Protein AF-A0A2S9KAP8-F1 (afdb_monomer)

Radius of gyration: 23.14 Å; Cα contacts (8 Å, |Δi|>4): 201; chains: 1; bounding box: 64×28×70 Å

Sequence (228 aa):
MAKSTDTKRFAVLGHQRVSRYELEDMRANARLATALMTAESEKHTAHVHSVVERMSPAEQEAYFDNNYDTHELMLRRFPNQQQQSLVVLTYTVVETRLIAIARSMLRDAQPGLELKDLAGDSPFRKARIVITKIAGLDIEQKLWDGVEAYRLVRNAIVHNAGEFPSSPPQLVQRLLDQYPDDIQYSDGSGLVVKPALIVTFAAACEDLLEAVFAKWLALEESRTGPSV

Solvent-accessible surface area (backbone atoms only — not comparable to full-atom values): 12494 Å² total; per-residue (Å²): 117,70,77,60,51,59,53,50,51,50,49,52,53,50,52,50,53,51,52,52,50,55,42,48,49,50,42,51,48,50,53,51,53,50,53,50,46,51,52,54,34,52,52,48,52,51,50,50,50,68,60,43,73,80,44,56,75,71,54,39,52,53,46,50,67,76,38,40,69,58,52,47,37,60,69,44,50,52,51,33,52,53,39,48,51,50,47,40,50,53,50,52,52,52,42,51,50,44,39,52,51,21,53,56,51,34,51,73,73,40,71,93,60,53,75,85,77,47,78,64,97,43,71,56,55,32,19,48,45,34,41,40,68,70,67,58,39,91,66,66,65,68,40,56,52,52,47,51,53,51,50,54,55,37,48,43,40,71,75,41,79,25,44,65,64,99,60,70,55,74,74,54,44,53,48,36,72,74,33,60,92,28,35,44,81,42,92,94,68,16,59,42,45,40,72,62,37,52,50,54,47,43,47,41,46,46,55,36,49,51,52,50,49,54,48,50,50,51,55,55,53,65,72,63,57,82,86,124

Secondary structure (DSSP, 8-state):
-HHHHHHHHHHHHHHHHHHHHHHHHHHHHHHHHHHHHHHHHHHHHHHHHHHHTTS-HHHHHHHHHHHHHHHHIIIIIHHHHHHHHHHHHHHHHHHHHHHHHHHHHHHHHSTT--GGGS--SSHHHHHHHIIIIIS-----HHHHHHHHHHHHHHHHHHHHTT---SS--HHHHHHHHH-TTTEEEETTTEEEE-HHHHHHHHHHHHHHHHHHHHHHHHHHHHTTS---

Mean predicted aligned error: 5.79 Å

Foldseek 3Di:
DVVVLVVLLVVLVVLLVVLVVVLVVLLVCLVVLVVVLVVQLVVVVVVLCVVCVPPDPVVNVVVCVVCVVVNCVSNPVVSQLSLLVSLLSLLVSLLVSLLVVLQVQCCVQPNPDDLVNDDDDDSLVSSVCSLCPRNVQDADPVLSVLSVLSVVSNCCCVVVVQADPPDHDPSVVVVCVVCVPAWDQDVPRHIGGHSVVSVSNSVSSSSRSVSSSVSSSVSSVVVVPDDD

pLDDT: mean 88.76, std 11.18, range [46.66, 98.5]

Organism: NCBI:txid86180

Structure (mmCIF, N/CA/C/O backbone):
data_AF-A0A2S9KAP8-F1
#
_entry.id   AF-A0A2S9KAP8-F1
#
loop_
_atom_site.group_PDB
_atom_site.id
_atom_site.type_symbol
_atom_site.label_atom_id
_atom_site.label_alt_id
_atom_site.label_comp_id
_atom_site.label_asym_id
_atom_site.label_entity_id
_atom_site.label_seq_id
_atom_site.pdbx_PDB_ins_code
_atom_site.Cartn_x
_atom_site.Cartn_y
_atom_site.Cartn_z
_atom_site.occupancy
_atom_site.B_iso_or_equiv
_atom_site.auth_seq_id
_atom_site.auth_comp_id
_atom_site.auth_asym_id
_atom_site.auth_atom_id
_atom_site.pdbx_PDB_model_num
ATOM 1 N N . MET A 1 1 ? -29.907 8.611 24.552 1.00 53.69 1 MET A N 1
ATOM 2 C CA . MET A 1 1 ? -28.764 7.729 24.226 1.00 53.69 1 MET A CA 1
ATOM 3 C C . MET A 1 1 ? -28.697 7.318 22.748 1.00 53.69 1 MET A C 1
ATOM 5 O O . MET A 1 1 ? -27.590 7.278 22.238 1.00 53.69 1 MET A O 1
ATOM 9 N N . ALA A 1 2 ? -29.813 7.147 22.021 1.00 55.16 2 ALA A N 1
ATOM 10 C CA . ALA A 1 2 ? -29.815 6.732 20.601 1.00 55.16 2 ALA A CA 1
ATOM 11 C C . ALA A 1 2 ? -28.960 7.585 19.624 1.00 55.16 2 ALA A C 1
ATOM 13 O O . ALA A 1 2 ? -28.251 7.029 18.795 1.00 55.16 2 ALA A O 1
ATOM 14 N N . LYS A 1 3 ? -28.925 8.925 19.766 1.00 59.91 3 LYS A N 1
ATOM 15 C CA . LYS A 1 3 ? -28.137 9.812 18.871 1.00 59.91 3 LYS A CA 1
ATOM 16 C C . LYS A 1 3 ? -26.623 9.536 18.862 1.00 59.91 3 LYS A C 1
ATOM 18 O O . LYS A 1 3 ? -25.951 9.851 17.881 1.00 59.91 3 LYS A O 1
ATOM 23 N N . SER A 1 4 ? -26.070 8.989 19.949 1.00 71.94 4 SER A N 1
ATOM 24 C CA . SER A 1 4 ? -24.628 8.725 20.036 1.00 71.94 4 SER A CA 1
ATOM 25 C C . SER A 1 4 ? -24.226 7.546 19.153 1.00 71.94 4 SER A C 1
ATOM 27 O O . SER A 1 4 ? -23.188 7.609 18.499 1.00 71.94 4 SER A O 1
ATOM 29 N N . THR A 1 5 ? -25.061 6.509 19.065 1.00 74.94 5 THR A N 1
ATOM 30 C CA . THR A 1 5 ? -24.659 5.273 18.391 1.00 74.94 5 THR A CA 1
ATOM 31 C C . THR A 1 5 ? -24.820 5.322 16.879 1.00 74.94 5 THR A C 1
ATOM 33 O O . THR A 1 5 ? -23.947 4.821 16.176 1.00 74.94 5 THR A O 1
ATOM 36 N N . ASP A 1 6 ? -25.834 6.024 16.364 1.00 82.06 6 ASP A N 1
ATOM 37 C CA . ASP A 1 6 ? -25.943 6.289 14.920 1.00 82.06 6 ASP A CA 1
ATOM 38 C C . ASP A 1 6 ? -24.716 7.050 14.402 1.00 82.06 6 ASP A C 1
ATOM 40 O O . ASP A 1 6 ? -24.184 6.746 13.336 1.00 82.06 6 ASP A O 1
ATOM 44 N N . THR A 1 7 ? -24.207 7.990 15.207 1.00 86.06 7 THR A N 1
ATOM 45 C CA . THR A 1 7 ? -22.990 8.750 14.891 1.00 86.06 7 THR A CA 1
ATOM 46 C C . THR A 1 7 ? -21.759 7.839 14.834 1.00 86.06 7 THR A C 1
ATOM 48 O O . THR A 1 7 ? -20.943 7.966 13.921 1.00 86.06 7 THR A O 1
ATOM 51 N N . LYS A 1 8 ? -21.627 6.886 15.767 1.00 89.50 8 LYS A N 1
ATOM 52 C CA . LYS A 1 8 ? -20.514 5.921 15.773 1.00 89.50 8 LYS A CA 1
ATOM 53 C C . LYS A 1 8 ? -20.597 4.949 14.605 1.00 89.50 8 LYS A C 1
ATOM 55 O O . LYS A 1 8 ? -19.607 4.765 13.905 1.00 89.50 8 LYS A O 1
ATOM 60 N N . ARG A 1 9 ? -21.783 4.402 14.327 1.00 92.38 9 ARG A N 1
ATOM 61 C CA . ARG A 1 9 ? -22.026 3.543 13.162 1.00 92.38 9 ARG A CA 1
ATOM 62 C C . ARG A 1 9 ? -21.681 4.260 11.860 1.00 92.38 9 ARG A C 1
ATOM 64 O O . ARG A 1 9 ? -20.987 3.703 11.013 1.00 92.38 9 ARG A O 1
ATOM 71 N N . PHE A 1 10 ? -22.120 5.509 11.721 1.00 93.06 10 PHE A N 1
ATOM 72 C CA . PHE A 1 10 ? -21.776 6.342 10.575 1.00 93.06 10 PHE A CA 1
ATOM 73 C C . PHE A 1 10 ? -20.261 6.549 10.453 1.00 93.06 10 PHE A C 1
ATOM 75 O O . PHE A 1 10 ? -19.729 6.465 9.349 1.00 93.06 10 PHE A O 1
ATOM 82 N N . ALA A 1 11 ? -19.548 6.748 11.566 1.00 92.69 11 ALA A N 1
ATOM 83 C CA . ALA A 1 11 ? -18.091 6.855 11.557 1.00 92.69 11 ALA A CA 1
ATOM 84 C C . ALA A 1 11 ? -17.413 5.565 11.057 1.00 92.69 11 ALA A C 1
ATOM 86 O O . ALA A 1 11 ? -16.520 5.655 10.214 1.00 92.69 11 ALA A O 1
ATOM 87 N N . VAL A 1 12 ? -17.861 4.379 11.497 1.00 95.69 12 VAL A N 1
ATOM 88 C CA . VAL A 1 12 ? -17.333 3.088 11.003 1.00 95.69 12 VAL A CA 1
ATOM 89 C C . VAL A 1 12 ? -17.519 2.970 9.490 1.00 95.69 12 VAL A C 1
ATOM 91 O O . VAL A 1 12 ? -16.553 2.728 8.768 1.00 95.69 12 VAL A O 1
ATOM 94 N N . LEU A 1 13 ? -18.737 3.211 8.997 1.00 96.62 13 LEU A N 1
ATOM 95 C CA . LEU A 1 13 ? -19.051 3.139 7.565 1.00 96.62 13 LEU A CA 1
ATOM 96 C C . LEU A 1 13 ? -18.287 4.192 6.750 1.00 96.62 13 LEU A C 1
ATOM 98 O O . LEU A 1 13 ? -17.870 3.927 5.622 1.00 96.62 13 LEU A O 1
ATOM 102 N N . GLY A 1 14 ? -18.070 5.378 7.323 1.00 96.75 14 GLY A N 1
ATOM 103 C CA . GLY A 1 14 ? -17.243 6.427 6.736 1.00 96.75 14 GLY A CA 1
ATOM 104 C C . GLY A 1 14 ? -15.793 5.979 6.563 1.00 96.75 14 GLY A C 1
ATOM 105 O O . GLY A 1 14 ? -15.246 6.094 5.467 1.00 96.75 14 GLY A O 1
ATOM 106 N N . HIS A 1 15 ? -15.189 5.405 7.609 1.00 96.38 15 HIS A N 1
ATOM 107 C CA . HIS A 1 15 ? -13.846 4.832 7.527 1.00 96.38 15 HIS A CA 1
ATOM 108 C C . HIS A 1 15 ? -13.768 3.702 6.497 1.00 96.38 15 HIS A C 1
ATOM 110 O O . HIS A 1 15 ? -12.865 3.723 5.664 1.00 96.38 15 HIS A O 1
ATOM 116 N N . GLN A 1 16 ? -14.734 2.780 6.499 1.00 97.62 16 GLN A N 1
ATOM 117 C CA . GLN A 1 16 ? -14.787 1.670 5.547 1.00 97.62 16 GLN A CA 1
ATOM 118 C C . GLN A 1 16 ? -14.846 2.158 4.101 1.00 97.62 16 GLN A C 1
ATOM 120 O O . GLN A 1 16 ? -14.058 1.729 3.259 1.00 97.62 16 GLN A O 1
ATOM 125 N N . ARG A 1 17 ? -15.739 3.108 3.806 1.00 97.56 17 ARG A N 1
ATOM 126 C CA . ARG A 1 17 ? -15.885 3.662 2.457 1.00 97.56 17 ARG A CA 1
ATOM 127 C C . ARG A 1 17 ? -14.613 4.357 1.979 1.00 97.56 17 ARG A C 1
ATOM 129 O O . ARG A 1 17 ? -14.218 4.152 0.835 1.00 97.56 17 ARG A O 1
ATOM 136 N N . VAL A 1 18 ? -13.989 5.172 2.832 1.00 97.25 18 VAL A N 1
ATOM 137 C CA . VAL A 1 18 ? -12.741 5.872 2.488 1.00 97.25 18 VAL A CA 1
ATOM 138 C C . VAL A 1 18 ? -11.615 4.870 2.245 1.00 97.25 18 VAL A C 1
ATOM 140 O O . VAL A 1 18 ? -10.938 4.970 1.231 1.00 97.25 18 VAL A O 1
ATOM 143 N N . SER A 1 19 ? -11.462 3.870 3.116 1.00 96.62 19 SER A N 1
ATOM 144 C CA . SER A 1 19 ? -10.449 2.822 2.963 1.00 96.62 19 SER A CA 1
ATOM 145 C C . SER A 1 19 ? -10.593 2.041 1.656 1.00 96.62 19 SER A C 1
ATOM 147 O O . SER A 1 19 ? -9.601 1.853 0.957 1.00 96.62 19 SER A O 1
ATOM 149 N N . ARG A 1 20 ? -11.815 1.630 1.292 1.00 96.94 20 ARG A N 1
ATOM 150 C CA . ARG A 1 20 ? -12.075 0.952 0.010 1.00 96.94 20 ARG A CA 1
ATOM 151 C C . ARG A 1 20 ? -11.719 1.830 -1.183 1.00 96.94 20 ARG A C 1
ATOM 153 O O . ARG A 1 20 ? -11.092 1.356 -2.122 1.00 96.94 20 ARG A O 1
ATOM 160 N N . TYR A 1 21 ? -12.105 3.105 -1.137 1.00 97.56 21 TYR A N 1
ATOM 161 C CA . TYR A 1 21 ? -11.800 4.050 -2.208 1.00 97.56 21 TYR A CA 1
ATOM 162 C C . TYR A 1 21 ? -10.290 4.245 -2.382 1.00 97.56 21 TYR A C 1
ATOM 164 O O . TYR A 1 21 ? -9.796 4.143 -3.497 1.00 97.56 21 TYR A O 1
ATOM 172 N N . GLU A 1 22 ? -9.552 4.477 -1.292 1.00 96.69 22 GLU A N 1
ATOM 173 C CA . GLU A 1 22 ? -8.097 4.659 -1.348 1.00 96.69 22 GLU A CA 1
ATOM 174 C C . GLU A 1 22 ? -7.384 3.402 -1.872 1.00 96.69 22 GLU A C 1
ATOM 176 O O . GLU A 1 22 ? -6.466 3.515 -2.679 1.00 96.69 22 GLU A O 1
ATOM 181 N N . LEU A 1 23 ? -7.807 2.200 -1.465 1.00 95.31 23 LEU A N 1
ATOM 182 C CA . LEU A 1 23 ? -7.212 0.952 -1.956 1.00 95.31 23 LEU A CA 1
ATOM 183 C C . LEU A 1 23 ? -7.541 0.671 -3.426 1.00 95.31 23 LEU A C 1
ATOM 185 O O . LEU A 1 23 ? -6.667 0.207 -4.161 1.00 95.31 23 LEU A O 1
ATOM 189 N N . GLU A 1 24 ? -8.759 0.971 -3.880 1.00 95.44 24 GLU A N 1
ATOM 190 C CA . GLU A 1 24 ? -9.091 0.857 -5.302 1.00 95.44 24 GLU A CA 1
ATOM 191 C C . GLU A 1 24 ? -8.325 1.886 -6.138 1.00 95.44 24 GLU A C 1
ATOM 193 O O . GLU A 1 24 ? -7.826 1.544 -7.209 1.00 95.44 24 GLU A O 1
ATOM 198 N N . ASP A 1 25 ? -8.139 3.105 -5.627 1.00 94.38 25 ASP A N 1
ATOM 199 C CA . ASP A 1 25 ? -7.298 4.120 -6.263 1.00 94.38 25 ASP A CA 1
ATOM 200 C C . ASP A 1 25 ? -5.843 3.639 -6.389 1.00 94.38 25 ASP A C 1
ATOM 202 O O . ASP A 1 25 ? -5.242 3.764 -7.456 1.00 94.38 25 ASP A O 1
ATOM 206 N N . MET A 1 26 ? -5.292 2.967 -5.367 1.00 93.62 26 MET A N 1
ATOM 207 C CA . MET A 1 26 ? -3.956 2.359 -5.457 1.00 93.62 26 MET A CA 1
ATOM 208 C C . MET A 1 26 ? -3.876 1.276 -6.537 1.00 93.62 26 MET A C 1
ATOM 210 O O . MET A 1 26 ? -2.909 1.244 -7.301 1.00 93.62 26 MET A O 1
ATOM 214 N N . ARG A 1 27 ? -4.892 0.412 -6.658 1.00 92.94 27 ARG A N 1
ATOM 215 C CA . ARG A 1 27 ? -4.946 -0.606 -7.723 1.00 92.94 27 ARG A CA 1
ATOM 216 C C . ARG A 1 27 ? -5.067 0.026 -9.103 1.00 92.94 27 ARG A C 1
ATOM 218 O O . ARG A 1 27 ? -4.373 -0.395 -10.028 1.00 92.94 27 ARG A O 1
ATOM 225 N N . ALA A 1 28 ? -5.938 1.019 -9.255 1.00 92.44 28 ALA A N 1
ATOM 226 C CA . ALA A 1 28 ? -6.135 1.734 -10.508 1.00 92.44 28 ALA A CA 1
ATOM 227 C C . ALA A 1 28 ? -4.848 2.449 -10.938 1.00 92.44 28 ALA A C 1
ATOM 229 O O . ALA A 1 28 ? -4.413 2.292 -12.080 1.00 92.44 28 ALA A O 1
ATOM 230 N N . ASN A 1 29 ? -4.191 3.143 -10.007 1.00 91.81 29 ASN A N 1
ATOM 231 C CA . ASN A 1 29 ? -2.914 3.801 -10.245 1.00 91.81 29 ASN A CA 1
ATOM 232 C C . ASN A 1 29 ? -1.819 2.791 -10.619 1.00 91.81 29 ASN A C 1
ATOM 234 O O . ASN A 1 29 ? -1.091 3.009 -11.580 1.00 91.81 29 ASN A O 1
ATOM 238 N N . ALA A 1 30 ? -1.743 1.639 -9.945 1.00 90.81 30 ALA A N 1
ATOM 239 C CA . ALA A 1 30 ? -0.778 0.593 -10.283 1.00 90.81 30 ALA A CA 1
ATOM 240 C C . ALA A 1 30 ? -0.977 0.030 -11.696 1.00 90.81 30 ALA A C 1
ATOM 242 O O . ALA A 1 30 ? -0.006 -0.136 -12.438 1.00 90.81 30 ALA A O 1
ATOM 243 N N . ARG A 1 31 ? -2.230 -0.219 -12.099 1.00 92.00 31 ARG A N 1
ATOM 244 C CA . ARG A 1 31 ? -2.569 -0.658 -13.462 1.00 92.00 31 ARG A CA 1
ATOM 245 C C . ARG A 1 31 ? -2.186 0.404 -14.493 1.00 92.00 31 ARG A C 1
ATOM 247 O O . ARG A 1 31 ? -1.525 0.076 -15.475 1.00 92.00 31 ARG A O 1
ATOM 254 N N . LEU A 1 32 ? -2.559 1.663 -14.254 1.00 93.75 32 LEU A N 1
ATOM 255 C CA . LEU A 1 32 ? -2.278 2.775 -15.162 1.00 93.75 32 LEU A CA 1
ATOM 256 C C . LEU A 1 32 ? -0.775 3.031 -15.301 1.00 93.75 32 LEU A C 1
ATOM 258 O O . LEU A 1 32 ? -0.273 3.114 -16.418 1.00 93.75 32 LEU A O 1
ATOM 262 N N . ALA A 1 33 ? -0.057 3.116 -14.181 1.00 91.12 33 ALA A N 1
ATOM 263 C CA . ALA A 1 33 ? 1.386 3.315 -14.167 1.00 91.12 33 ALA A CA 1
ATOM 264 C C . ALA A 1 33 ? 2.095 2.178 -14.906 1.00 91.12 33 ALA A C 1
ATOM 266 O O . ALA A 1 33 ? 2.974 2.434 -15.719 1.00 91.12 33 ALA A O 1
ATOM 267 N N . THR A 1 34 ? 1.673 0.932 -14.688 1.00 90.19 34 THR A N 1
ATOM 268 C CA . THR A 1 34 ? 2.236 -0.227 -15.391 1.00 90.19 34 THR A CA 1
ATOM 269 C C . THR A 1 34 ? 1.995 -0.142 -16.892 1.00 90.19 34 THR A C 1
ATOM 271 O O . THR A 1 34 ? 2.947 -0.251 -17.655 1.00 90.19 34 THR A O 1
ATOM 274 N N . ALA A 1 35 ? 0.756 0.116 -17.320 1.00 92.75 35 ALA A N 1
ATOM 275 C CA . ALA A 1 35 ? 0.428 0.248 -18.737 1.00 92.75 35 ALA A CA 1
ATOM 276 C C . ALA A 1 35 ? 1.229 1.374 -19.411 1.00 92.75 35 ALA A C 1
ATOM 278 O O . ALA A 1 35 ? 1.760 1.180 -20.502 1.00 92.75 35 ALA A O 1
ATOM 279 N N . LEU A 1 36 ? 1.368 2.524 -18.741 1.00 94.00 36 LEU A N 1
ATOM 280 C CA . LEU A 1 36 ? 2.166 3.645 -19.231 1.00 94.00 36 LEU A CA 1
ATOM 281 C C . LEU A 1 36 ? 3.651 3.276 -19.347 1.00 94.00 36 LEU A C 1
ATOM 283 O O . LEU A 1 36 ? 4.261 3.544 -20.376 1.00 94.00 36 LEU A O 1
ATOM 287 N N . MET A 1 37 ? 4.231 2.645 -18.320 1.00 91.31 37 MET A N 1
ATOM 288 C CA . MET A 1 37 ? 5.643 2.245 -18.338 1.00 91.31 37 MET A CA 1
ATOM 289 C C . MET A 1 37 ? 5.926 1.204 -19.423 1.00 91.31 37 MET A C 1
ATOM 291 O O . MET A 1 37 ? 6.950 1.294 -20.098 1.00 91.31 37 MET A O 1
ATOM 295 N N . THR A 1 38 ? 5.021 0.243 -19.622 1.00 91.19 38 THR A N 1
ATOM 296 C CA . THR A 1 38 ? 5.121 -0.736 -20.710 1.00 91.19 38 THR A CA 1
ATOM 297 C C . THR A 1 38 ? 5.075 -0.045 -22.069 1.00 91.19 38 THR A C 1
ATOM 299 O O . THR A 1 38 ? 5.975 -0.262 -22.874 1.00 91.19 38 THR A O 1
ATOM 302 N N . ALA A 1 39 ? 4.106 0.845 -22.298 1.00 94.69 39 ALA A N 1
ATOM 303 C CA . ALA A 1 39 ? 3.984 1.565 -23.564 1.00 94.69 39 ALA A CA 1
ATOM 304 C C . ALA A 1 39 ? 5.211 2.446 -23.866 1.00 94.69 39 ALA A C 1
ATOM 306 O O . ALA A 1 39 ? 5.711 2.449 -24.991 1.00 94.69 39 ALA A O 1
ATOM 307 N N . GLU A 1 40 ? 5.737 3.167 -22.870 1.00 93.81 40 GLU A N 1
ATOM 308 C CA . GLU A 1 40 ? 6.950 3.976 -23.049 1.00 93.81 40 GLU A CA 1
ATOM 309 C C . GLU A 1 40 ? 8.197 3.106 -23.267 1.00 93.81 40 GLU A C 1
ATOM 311 O O . GLU A 1 40 ? 9.046 3.458 -24.087 1.00 93.81 40 GLU A O 1
ATOM 316 N N . SER A 1 41 ? 8.289 1.942 -22.616 1.00 92.06 41 SER A N 1
ATOM 317 C CA . SER A 1 41 ? 9.377 0.982 -22.854 1.00 92.06 41 SER A CA 1
ATOM 318 C C . SER A 1 41 ? 9.333 0.427 -24.278 1.00 92.06 41 SER A C 1
ATOM 320 O O . SER A 1 41 ? 10.349 0.423 -24.965 1.00 92.06 41 SER A O 1
ATOM 322 N N . GLU A 1 42 ? 8.154 0.022 -24.757 1.00 94.81 42 GLU A N 1
ATOM 323 C CA . GLU A 1 42 ? 7.950 -0.467 -26.126 1.00 94.81 42 GLU A CA 1
ATOM 324 C C . GLU A 1 42 ? 8.290 0.606 -27.165 1.00 94.81 42 GLU A C 1
ATOM 326 O O . GLU A 1 42 ? 8.994 0.335 -28.140 1.00 94.81 42 GLU A O 1
ATOM 331 N N . LYS A 1 43 ? 7.846 1.846 -26.933 1.00 95.81 43 LYS A N 1
ATOM 332 C CA . LYS A 1 43 ? 8.166 2.995 -27.783 1.00 95.81 43 LYS A CA 1
ATOM 333 C C . LYS A 1 43 ? 9.667 3.276 -27.815 1.00 95.81 43 LYS A C 1
ATOM 335 O O . LYS A 1 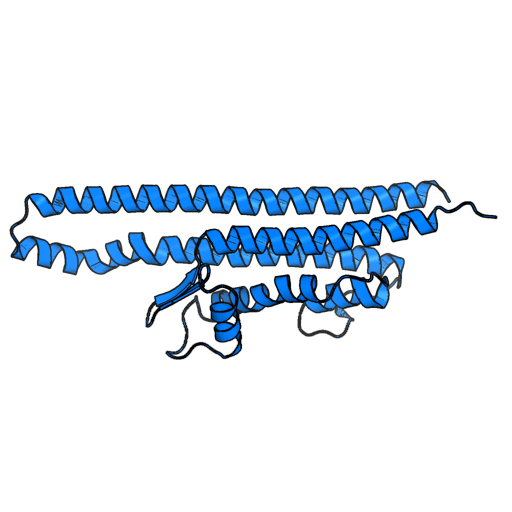43 ? 10.204 3.530 -28.893 1.00 95.81 43 LYS A O 1
ATOM 340 N N . HIS A 1 44 ? 10.342 3.211 -26.665 1.00 94.69 44 HIS A N 1
ATOM 341 C CA . HIS A 1 44 ? 11.795 3.357 -26.582 1.00 94.69 44 HIS A CA 1
ATOM 342 C C . HIS A 1 44 ? 12.497 2.251 -27.367 1.00 94.69 44 HIS A C 1
ATOM 344 O O . HIS A 1 44 ? 13.297 2.546 -28.248 1.00 94.69 44 HIS A O 1
ATOM 350 N N . THR A 1 45 ? 12.143 0.984 -27.142 1.00 94.62 45 THR A N 1
ATOM 351 C CA . THR A 1 45 ? 12.714 -0.154 -27.876 1.00 94.62 45 THR A CA 1
ATOM 352 C C . THR A 1 45 ? 12.508 -0.028 -29.387 1.00 94.62 45 THR A C 1
ATOM 354 O O . THR A 1 45 ? 13.455 -0.227 -30.148 1.00 94.62 45 THR A O 1
ATOM 357 N N . ALA A 1 46 ? 11.310 0.353 -29.836 1.00 96.50 46 ALA A N 1
ATOM 358 C CA . ALA A 1 46 ? 11.019 0.561 -31.253 1.00 96.50 46 ALA A CA 1
ATOM 359 C C . ALA A 1 46 ? 11.835 1.718 -31.850 1.00 96.50 46 ALA A C 1
ATOM 361 O O . ALA A 1 46 ? 12.369 1.597 -32.955 1.00 96.50 46 ALA A O 1
ATOM 362 N N . HIS A 1 47 ? 11.974 2.827 -31.115 1.00 94.88 47 HIS A N 1
ATOM 363 C CA . HIS A 1 47 ? 12.811 3.949 -31.529 1.00 94.88 47 HIS A CA 1
ATOM 364 C C . HIS A 1 47 ? 14.269 3.518 -31.693 1.00 94.88 47 HIS A C 1
ATOM 366 O O . HIS A 1 47 ? 14.853 3.734 -32.754 1.00 94.88 47 HIS A O 1
ATOM 372 N N . VAL A 1 48 ? 14.824 2.844 -30.687 1.00 94.62 48 VAL A N 1
ATOM 373 C CA . VAL A 1 48 ? 16.200 2.344 -30.703 1.00 94.62 48 VAL A CA 1
ATOM 374 C C . VAL A 1 48 ? 16.421 1.418 -31.887 1.00 94.62 48 VAL A C 1
ATOM 376 O O . VAL A 1 48 ? 17.342 1.657 -32.662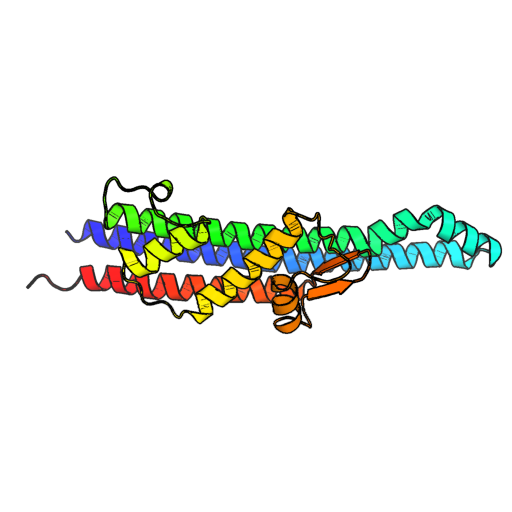 1.00 94.62 48 VAL A O 1
ATOM 379 N N . HIS A 1 49 ? 15.531 0.443 -32.096 1.00 95.69 49 HIS A N 1
ATOM 380 C CA . HIS A 1 49 ? 15.586 -0.455 -33.248 1.00 95.69 49 HIS A CA 1
ATOM 381 C C . HIS A 1 49 ? 15.633 0.320 -34.572 1.00 95.69 49 HIS A C 1
ATOM 383 O O . HIS A 1 49 ? 16.495 0.064 -35.406 1.00 95.69 49 HIS A O 1
ATOM 389 N N . SER A 1 50 ? 14.756 1.316 -34.749 1.00 96.62 50 SER A N 1
ATOM 390 C CA . SER A 1 50 ? 14.709 2.124 -35.977 1.00 96.62 50 SER A CA 1
ATOM 391 C C . SER A 1 50 ? 15.978 2.950 -36.229 1.00 96.62 50 SER A C 1
ATOM 393 O O . SER A 1 50 ? 16.324 3.219 -37.380 1.00 96.62 50 SER A O 1
ATOM 395 N N . VAL A 1 51 ? 16.667 3.356 -35.159 1.00 94.94 51 VAL A N 1
ATOM 396 C CA . VAL A 1 51 ? 17.917 4.121 -35.226 1.00 94.94 51 VAL A CA 1
ATOM 397 C C . VAL A 1 51 ? 19.078 3.204 -35.605 1.00 94.94 51 VAL A C 1
ATOM 399 O O . VAL A 1 51 ? 19.834 3.532 -36.519 1.00 94.94 51 VAL A O 1
ATOM 402 N N . VAL A 1 52 ? 19.194 2.044 -34.951 1.00 96.38 52 VAL A N 1
ATOM 403 C CA . VAL A 1 52 ? 20.332 1.130 -35.140 1.00 96.38 52 VAL A CA 1
ATOM 404 C C . VAL A 1 52 ? 20.238 0.289 -36.415 1.00 96.38 52 VAL A C 1
ATOM 406 O O . VAL A 1 52 ? 21.266 -0.122 -36.941 1.00 96.38 52 VAL A O 1
ATOM 409 N N . GLU A 1 53 ? 19.040 0.076 -36.972 1.00 96.81 53 GLU A N 1
ATOM 410 C CA . GLU A 1 53 ? 18.824 -0.727 -38.192 1.00 96.81 53 GLU A CA 1
ATOM 411 C C . GLU A 1 53 ? 19.631 -0.221 -39.402 1.00 96.81 53 GLU A C 1
ATOM 413 O O . GLU A 1 53 ? 20.002 -0.993 -40.284 1.00 96.81 53 GLU A O 1
ATOM 418 N N . ARG A 1 54 ? 19.933 1.082 -39.442 1.00 94.62 54 ARG A N 1
ATOM 419 C CA . ARG A 1 54 ? 20.682 1.723 -40.537 1.00 94.62 54 ARG A CA 1
ATOM 420 C C . ARG A 1 54 ? 22.178 1.861 -40.260 1.00 94.62 54 ARG A C 1
ATOM 422 O O . ARG A 1 54 ? 22.892 2.405 -41.097 1.00 94.62 54 ARG A O 1
ATOM 429 N N . MET A 1 55 ? 22.631 1.415 -39.094 1.00 97.75 55 MET A N 1
ATOM 430 C CA . MET A 1 55 ? 24.011 1.534 -38.638 1.00 97.75 55 MET A CA 1
ATOM 431 C C . MET A 1 55 ? 24.796 0.262 -38.956 1.00 97.75 55 MET A C 1
ATOM 433 O O . MET A 1 55 ? 24.269 -0.851 -38.882 1.00 97.75 55 MET A O 1
ATOM 437 N N . SER A 1 56 ? 26.078 0.420 -39.269 1.00 98.00 56 SER A N 1
ATOM 438 C CA . SER A 1 56 ? 27.019 -0.699 -39.306 1.00 98.00 56 SER A CA 1
ATOM 439 C C . SER A 1 56 ? 27.214 -1.301 -37.904 1.00 98.00 56 SER A C 1
ATOM 441 O O . SER A 1 56 ? 26.991 -0.611 -36.910 1.00 98.00 56 SER A O 1
ATOM 443 N N . PRO A 1 57 ? 27.681 -2.557 -37.774 1.00 97.38 57 PRO A N 1
ATOM 444 C CA . PRO A 1 57 ? 27.870 -3.185 -36.463 1.00 97.38 57 PRO A CA 1
ATOM 445 C C . PRO A 1 57 ? 28.728 -2.369 -35.479 1.00 97.38 57 PRO A C 1
ATOM 447 O O . PRO A 1 57 ? 28.382 -2.278 -34.306 1.00 97.38 57 PRO A O 1
ATOM 450 N N . ALA A 1 58 ? 29.795 -1.717 -35.956 1.00 97.50 58 ALA A N 1
ATOM 451 C CA . ALA A 1 58 ? 30.654 -0.877 -35.116 1.00 97.50 58 ALA A CA 1
ATOM 452 C C . ALA A 1 58 ? 29.945 0.401 -34.627 1.00 97.50 58 ALA A C 1
ATOM 454 O O . ALA A 1 58 ? 30.161 0.852 -33.505 1.00 97.50 58 ALA A O 1
ATOM 455 N N . GLU A 1 59 ? 29.075 0.986 -35.455 1.00 97.62 59 GLU A N 1
ATOM 456 C CA . GLU A 1 59 ? 28.257 2.140 -35.067 1.00 97.62 59 GLU A CA 1
ATOM 457 C C . GLU A 1 59 ? 27.154 1.746 -34.077 1.00 97.62 59 GLU A C 1
ATOM 459 O O . GLU A 1 59 ? 26.846 2.525 -33.180 1.00 97.62 59 GLU A O 1
ATOM 464 N N . GLN A 1 60 ? 26.589 0.538 -34.200 1.00 96.19 60 GLN A N 1
ATOM 465 C CA . GLN A 1 60 ? 25.615 0.013 -33.236 1.00 96.19 60 GLN A CA 1
ATOM 466 C C . GLN A 1 60 ? 26.245 -0.191 -31.857 1.00 96.19 60 GLN A C 1
ATOM 468 O O . GLN A 1 60 ? 25.668 0.230 -30.858 1.00 96.19 60 GLN A O 1
ATOM 473 N N . GLU A 1 61 ? 27.434 -0.797 -31.803 1.00 96.31 61 GLU A N 1
ATOM 474 C CA . GLU A 1 61 ? 28.192 -0.972 -30.559 1.00 96.31 61 GLU A CA 1
ATOM 475 C C . GLU A 1 61 ? 28.460 0.384 -29.894 1.00 96.31 61 GLU A C 1
ATOM 477 O O . GLU A 1 61 ? 28.048 0.611 -28.757 1.00 96.31 61 GLU A O 1
ATOM 482 N N . ALA A 1 62 ? 29.005 1.345 -30.650 1.00 96.06 62 ALA A N 1
ATOM 483 C CA . ALA A 1 62 ? 29.229 2.699 -30.154 1.00 96.06 62 ALA A CA 1
ATOM 484 C C . ALA A 1 62 ? 27.928 3.400 -29.719 1.00 96.06 62 ALA A C 1
ATOM 486 O O . ALA A 1 62 ? 27.934 4.184 -28.769 1.00 96.06 62 ALA A O 1
ATOM 487 N N . TYR A 1 63 ? 26.802 3.156 -30.396 1.00 96.50 63 TYR A N 1
ATOM 488 C CA . TYR A 1 63 ? 25.508 3.706 -29.998 1.00 96.50 63 TYR A CA 1
ATOM 489 C C . TYR A 1 63 ? 25.075 3.170 -28.632 1.00 96.50 63 TYR A C 1
ATOM 491 O O . TYR A 1 63 ? 24.714 3.969 -27.766 1.00 96.50 63 TYR A O 1
ATOM 499 N N . PHE A 1 64 ? 25.124 1.853 -28.420 1.00 95.19 64 PHE A N 1
ATOM 500 C CA . PHE A 1 64 ? 24.718 1.251 -27.151 1.00 95.19 64 PHE A CA 1
ATOM 501 C C . PHE A 1 64 ? 25.648 1.636 -26.003 1.00 95.19 64 PHE A C 1
ATOM 503 O O . PHE A 1 64 ? 25.145 1.935 -24.924 1.00 95.19 64 PHE A O 1
ATOM 510 N N . ASP A 1 65 ? 26.956 1.729 -26.240 1.00 94.94 65 ASP A N 1
ATOM 511 C CA . ASP A 1 65 ? 27.909 2.207 -25.234 1.00 94.94 65 ASP A CA 1
ATOM 512 C C . ASP A 1 65 ? 27.604 3.652 -24.819 1.00 94.94 65 ASP A C 1
ATOM 514 O O . ASP A 1 65 ? 27.524 3.967 -23.631 1.00 94.94 65 ASP A O 1
ATOM 518 N N . ASN A 1 66 ? 27.350 4.533 -25.792 1.00 95.81 66 ASN A N 1
ATOM 519 C CA . ASN A 1 66 ? 27.055 5.943 -25.523 1.00 95.81 66 ASN A CA 1
ATOM 520 C C . ASN A 1 66 ? 25.671 6.171 -24.895 1.00 95.81 66 ASN A C 1
ATOM 522 O O . ASN A 1 66 ? 25.466 7.180 -24.222 1.00 95.81 66 ASN A O 1
ATOM 526 N N . ASN A 1 67 ? 24.710 5.271 -25.127 1.00 94.00 67 ASN A N 1
ATOM 527 C CA . ASN A 1 67 ? 23.330 5.410 -24.652 1.00 94.00 67 ASN A CA 1
ATOM 528 C C . ASN A 1 67 ? 22.971 4.429 -23.526 1.00 94.00 67 ASN A C 1
ATOM 530 O O . ASN A 1 67 ? 21.809 4.389 -23.111 1.00 94.00 67 ASN A O 1
ATOM 534 N N . TYR A 1 68 ? 23.943 3.673 -23.004 1.00 91.44 68 TYR A N 1
ATOM 535 C CA . TYR A 1 68 ? 23.733 2.632 -21.996 1.00 91.44 68 TYR A CA 1
ATOM 536 C C . TYR A 1 68 ? 22.900 3.133 -20.813 1.00 91.44 68 TYR A C 1
ATOM 538 O O . TYR A 1 68 ? 21.856 2.556 -20.507 1.00 91.44 68 TYR A O 1
ATOM 546 N N . ASP A 1 69 ? 23.295 4.260 -20.216 1.00 90.12 69 ASP A N 1
ATOM 547 C CA . ASP A 1 69 ? 22.603 4.837 -19.058 1.00 90.12 69 ASP A CA 1
ATOM 548 C C . ASP A 1 69 ? 21.150 5.207 -19.370 1.00 90.12 69 ASP A C 1
ATOM 550 O O . ASP A 1 69 ? 20.266 5.036 -18.535 1.00 90.12 69 ASP A O 1
ATOM 554 N N . THR A 1 70 ? 20.873 5.680 -20.587 1.00 90.00 70 THR A N 1
ATOM 555 C CA . THR A 1 70 ? 19.508 6.031 -20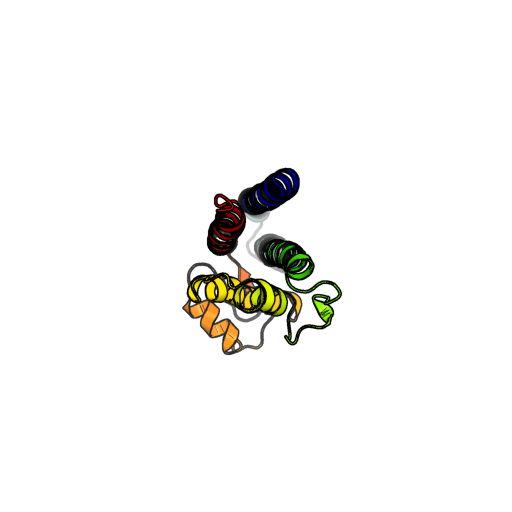.999 1.00 90.00 70 THR A CA 1
ATOM 556 C C . THR A 1 70 ? 18.660 4.778 -21.207 1.00 90.00 70 THR A C 1
ATOM 558 O O . THR A 1 70 ? 17.504 4.746 -20.783 1.00 90.00 70 THR A O 1
ATOM 561 N N . HIS A 1 71 ? 19.209 3.722 -21.816 1.00 89.75 71 HIS A N 1
ATOM 562 C CA . HIS A 1 71 ? 18.501 2.444 -21.945 1.00 89.75 71 HIS A CA 1
ATOM 563 C C . HIS A 1 71 ? 18.216 1.819 -20.584 1.00 89.75 71 HIS A C 1
ATOM 565 O O . HIS A 1 71 ? 17.092 1.389 -20.328 1.00 89.75 71 HIS A O 1
ATOM 571 N N . GLU A 1 72 ? 19.213 1.801 -19.706 1.00 88.31 72 GLU A N 1
ATOM 572 C CA . GLU A 1 72 ? 19.099 1.232 -18.370 1.00 88.31 72 GLU A CA 1
ATOM 573 C C . GLU A 1 72 ? 18.083 2.014 -17.520 1.00 88.31 72 GLU A C 1
ATOM 575 O O . GLU A 1 72 ? 17.220 1.410 -16.869 1.00 88.31 72 GLU A O 1
ATOM 580 N N . LEU A 1 73 ? 18.096 3.347 -17.611 1.00 88.44 73 LEU A N 1
ATOM 581 C CA . LEU A 1 73 ? 17.143 4.203 -16.919 1.00 88.44 73 LEU A CA 1
ATOM 582 C C . LEU A 1 73 ? 15.706 3.947 -17.388 1.00 88.44 73 LEU A C 1
ATOM 584 O O . LEU A 1 73 ? 14.827 3.708 -16.559 1.00 88.44 73 LEU A O 1
ATOM 588 N N . MET A 1 74 ? 15.476 3.983 -18.704 1.00 89.00 74 MET A N 1
ATOM 589 C CA . MET A 1 74 ? 14.135 3.908 -19.293 1.00 89.00 74 MET A CA 1
ATOM 590 C C . MET A 1 74 ? 13.510 2.521 -19.172 1.00 89.00 74 MET A C 1
ATOM 592 O O . MET A 1 74 ? 12.327 2.410 -18.863 1.00 89.00 74 MET A O 1
ATOM 596 N N . LEU A 1 75 ? 14.291 1.464 -19.404 1.00 88.94 75 LEU A N 1
ATOM 597 C CA . LEU A 1 75 ? 13.762 0.101 -19.462 1.00 88.94 75 LEU A CA 1
ATOM 598 C C . LEU A 1 75 ? 13.732 -0.585 -18.097 1.00 88.94 75 LEU A C 1
ATOM 600 O O . LEU A 1 75 ? 13.008 -1.565 -17.926 1.00 88.94 75 LEU A O 1
ATOM 604 N N . ARG A 1 76 ? 14.521 -0.105 -17.126 1.00 86.75 76 ARG A N 1
ATOM 605 C CA . ARG A 1 76 ? 14.715 -0.819 -15.861 1.00 86.75 76 ARG A CA 1
ATOM 606 C C . ARG A 1 76 ? 14.540 0.048 -14.625 1.00 86.75 76 ARG A C 1
ATOM 608 O O . ARG A 1 76 ? 13.654 -0.248 -13.820 1.00 86.75 76 ARG A O 1
ATOM 615 N N . ARG A 1 77 ? 15.356 1.094 -14.437 1.00 86.56 77 ARG A N 1
ATOM 616 C CA . ARG A 1 77 ? 15.340 1.859 -13.171 1.00 86.56 77 ARG A CA 1
ATOM 617 C C . ARG A 1 77 ? 14.029 2.588 -12.961 1.00 86.56 77 ARG A C 1
ATOM 619 O O . ARG A 1 77 ? 13.434 2.442 -11.898 1.00 86.56 77 ARG A O 1
ATOM 626 N N . PHE A 1 78 ? 13.570 3.343 -13.956 1.00 88.56 78 PHE A N 1
ATOM 627 C CA . PHE A 1 78 ? 12.381 4.172 -13.804 1.00 88.56 78 PHE A CA 1
ATOM 628 C C . PHE A 1 78 ? 11.107 3.337 -13.573 1.00 88.56 78 PHE A C 1
ATOM 630 O O . PHE A 1 78 ? 10.414 3.600 -12.584 1.00 88.56 78 PHE A O 1
ATOM 637 N N . PRO A 1 79 ? 10.829 2.269 -14.354 1.00 89.44 79 PRO A N 1
ATOM 638 C CA . PRO A 1 79 ? 9.708 1.379 -14.061 1.00 89.44 79 PRO A CA 1
ATOM 639 C C . PRO A 1 79 ? 9.785 0.766 -12.659 1.00 89.44 79 PRO A C 1
ATOM 641 O O . PRO A 1 79 ? 8.795 0.786 -11.930 1.00 89.44 79 PRO A O 1
ATOM 644 N N . ASN A 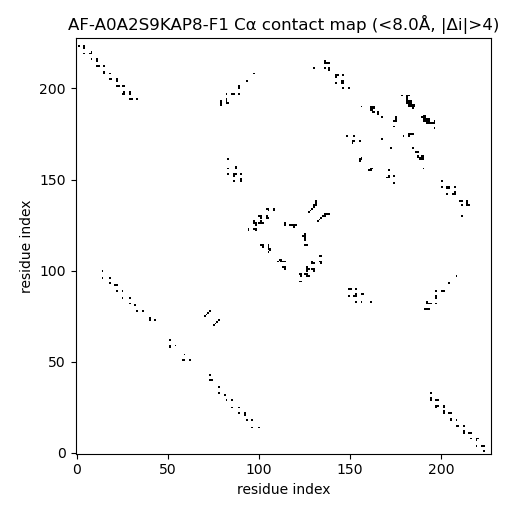1 80 ? 10.954 0.269 -12.242 1.00 88.56 80 ASN A N 1
ATOM 645 C CA . ASN A 1 80 ? 11.104 -0.340 -10.922 1.00 88.56 80 ASN A CA 1
ATOM 646 C C . ASN A 1 80 ? 10.910 0.678 -9.786 1.00 88.56 80 ASN A C 1
ATOM 648 O O . ASN A 1 80 ? 10.186 0.408 -8.831 1.00 88.56 80 ASN A O 1
ATOM 652 N N . GLN A 1 81 ? 11.489 1.874 -9.907 1.00 88.94 81 GLN A N 1
ATOM 653 C CA . GLN A 1 81 ? 11.333 2.951 -8.928 1.00 88.94 81 GLN A CA 1
ATOM 654 C C . GLN A 1 81 ? 9.867 3.383 -8.788 1.00 88.94 81 GLN A C 1
ATOM 656 O O . GLN A 1 81 ? 9.397 3.651 -7.676 1.00 88.94 81 GLN A O 1
ATOM 661 N N . GLN A 1 82 ? 9.117 3.402 -9.892 1.00 91.12 82 GLN A N 1
ATOM 662 C CA . GLN A 1 82 ? 7.683 3.667 -9.866 1.00 91.12 82 GLN A CA 1
ATOM 663 C C . GLN A 1 82 ? 6.928 2.580 -9.084 1.00 91.12 82 GLN A C 1
ATOM 665 O O . GLN A 1 82 ? 6.108 2.903 -8.223 1.00 91.12 82 GLN A O 1
ATOM 670 N N . GLN A 1 83 ? 7.231 1.298 -9.318 1.00 90.62 83 GLN A N 1
ATOM 671 C CA . GLN A 1 83 ? 6.603 0.192 -8.581 1.00 90.62 83 GLN A CA 1
ATOM 672 C C . GLN A 1 83 ? 6.953 0.220 -7.091 1.00 90.62 83 GLN A C 1
ATOM 674 O O . GLN A 1 83 ? 6.077 0.090 -6.236 1.00 90.62 83 GLN A O 1
ATOM 679 N N . GLN A 1 84 ? 8.217 0.470 -6.759 1.00 90.81 84 GLN A N 1
ATOM 680 C CA . GLN A 1 84 ? 8.660 0.641 -5.379 1.00 90.81 84 GLN A CA 1
ATOM 681 C C . GLN A 1 84 ? 7.918 1.792 -4.681 1.00 90.81 84 GLN A C 1
ATOM 683 O O . GLN A 1 84 ? 7.464 1.642 -3.546 1.00 90.81 84 GLN A O 1
ATOM 688 N N . SER A 1 85 ? 7.723 2.917 -5.374 1.00 92.69 85 SER A N 1
ATOM 689 C CA . SER A 1 85 ? 6.966 4.062 -4.853 1.00 92.69 85 SER A CA 1
ATOM 690 C C . SER A 1 85 ? 5.508 3.698 -4.555 1.00 92.69 85 SER A C 1
ATOM 692 O O . SER A 1 85 ? 4.975 4.095 -3.517 1.00 92.69 85 SER A O 1
ATOM 694 N N . LEU A 1 86 ? 4.876 2.884 -5.407 1.00 93.06 86 LEU A N 1
ATOM 695 C CA . LEU A 1 86 ? 3.517 2.383 -5.184 1.00 93.06 86 LEU A CA 1
ATOM 696 C C . LEU A 1 86 ? 3.422 1.445 -3.971 1.00 93.06 86 LEU A C 1
ATOM 698 O O . LEU A 1 86 ? 2.442 1.533 -3.228 1.00 93.06 86 LEU A O 1
ATOM 702 N N . VAL A 1 87 ? 4.429 0.598 -3.711 1.00 92.69 87 VAL A N 1
ATOM 703 C CA . VAL A 1 87 ? 4.472 -0.235 -2.488 1.00 92.69 87 VAL A CA 1
ATOM 704 C C . VAL A 1 87 ? 4.480 0.656 -1.253 1.00 92.69 87 VAL A C 1
ATOM 706 O O . VAL A 1 87 ? 3.683 0.460 -0.333 1.00 92.69 87 VAL A O 1
ATOM 709 N N . VAL A 1 88 ? 5.380 1.643 -1.235 1.00 93.88 88 VAL A N 1
ATOM 710 C CA . VAL A 1 88 ? 5.531 2.564 -0.104 1.00 93.88 88 VAL A CA 1
ATOM 711 C C . VAL A 1 88 ? 4.223 3.316 0.137 1.00 93.88 88 VAL A C 1
ATOM 713 O O . VAL A 1 88 ? 3.748 3.347 1.272 1.00 93.88 88 VAL A O 1
ATOM 716 N N . LEU A 1 89 ? 3.614 3.858 -0.920 1.00 95.38 89 LEU A N 1
ATOM 717 C CA . LEU A 1 89 ? 2.357 4.596 -0.830 1.00 95.38 89 LEU A CA 1
ATOM 718 C C . LEU A 1 89 ? 1.208 3.717 -0.317 1.00 95.38 89 LEU A C 1
ATOM 720 O O . LEU A 1 89 ? 0.506 4.121 0.609 1.00 95.38 89 LEU A O 1
ATOM 724 N N . THR A 1 90 ? 1.062 2.501 -0.850 1.00 95.06 90 THR A N 1
ATOM 725 C CA . THR A 1 90 ? 0.019 1.548 -0.427 1.00 95.06 90 THR A CA 1
ATOM 726 C C . THR A 1 90 ? 0.147 1.217 1.061 1.00 95.06 90 THR A C 1
ATOM 728 O O . THR A 1 90 ? -0.841 1.253 1.798 1.00 95.06 90 THR A O 1
ATOM 731 N N . TYR A 1 91 ? 1.373 0.973 1.538 1.00 95.38 91 TYR A N 1
ATOM 732 C CA . TYR A 1 91 ? 1.624 0.730 2.958 1.00 95.38 91 TYR A CA 1
ATOM 733 C C . TYR A 1 91 ? 1.267 1.955 3.811 1.00 95.38 91 TYR A C 1
ATOM 735 O O . TYR A 1 91 ? 0.590 1.830 4.832 1.00 95.38 91 TYR A O 1
ATOM 743 N N . THR A 1 92 ? 1.680 3.153 3.387 1.00 95.75 92 THR A N 1
ATOM 744 C CA . THR A 1 92 ? 1.388 4.405 4.097 1.00 95.75 92 THR A CA 1
ATOM 745 C C . THR A 1 92 ? -0.112 4.689 4.196 1.00 95.75 92 THR A C 1
ATOM 747 O O . THR A 1 92 ? -0.572 5.120 5.257 1.00 95.75 92 THR A O 1
ATOM 750 N N . VAL A 1 93 ? -0.885 4.425 3.138 1.00 96.19 93 VAL A N 1
ATOM 751 C CA . VAL A 1 93 ? -2.353 4.543 3.147 1.00 96.19 93 VAL A CA 1
ATOM 752 C C . VAL A 1 93 ? -2.946 3.665 4.249 1.00 96.19 93 VAL A C 1
ATOM 754 O O . VAL A 1 93 ? -3.667 4.154 5.121 1.00 96.19 93 VAL A O 1
ATOM 757 N N . VAL A 1 94 ? -2.587 2.384 4.279 1.00 97.12 94 VAL A N 1
ATOM 758 C CA . VAL A 1 94 ? -3.157 1.418 5.232 1.00 97.12 94 VAL A CA 1
ATOM 759 C C . VAL A 1 94 ? -2.727 1.697 6.662 1.00 97.12 94 VAL A C 1
ATOM 761 O O . VAL A 1 94 ? -3.564 1.673 7.567 1.00 97.12 94 VAL A O 1
ATOM 764 N N . GLU A 1 95 ? -1.460 2.043 6.881 1.00 97.12 95 GLU A N 1
ATOM 765 C CA . GLU A 1 95 ? -0.978 2.456 8.196 1.00 97.12 95 GLU A CA 1
ATOM 766 C C . GLU A 1 95 ? -1.744 3.691 8.696 1.00 97.12 95 GLU A C 1
ATOM 768 O O . GLU A 1 95 ? -2.217 3.712 9.834 1.00 97.12 95 GLU A O 1
ATOM 773 N N . THR A 1 96 ? -1.959 4.686 7.831 1.00 97.50 96 THR A N 1
ATOM 774 C CA . THR A 1 96 ? -2.718 5.900 8.169 1.00 97.50 96 THR A CA 1
ATOM 775 C C . THR A 1 96 ? -4.164 5.574 8.540 1.00 97.50 96 THR A C 1
ATOM 777 O O . THR A 1 96 ? -4.687 6.115 9.521 1.00 97.50 96 THR A O 1
ATOM 780 N N . ARG A 1 97 ? -4.813 4.657 7.810 1.00 97.56 97 ARG A N 1
ATOM 781 C CA . ARG A 1 97 ? -6.182 4.219 8.115 1.00 97.56 97 ARG A CA 1
ATOM 782 C C . ARG A 1 97 ? -6.262 3.487 9.444 1.00 97.56 97 ARG A C 1
ATOM 784 O O . ARG A 1 97 ? -7.094 3.853 10.273 1.00 97.56 97 ARG A O 1
ATOM 791 N N . LEU A 1 98 ? -5.372 2.530 9.693 1.00 98.12 98 LEU A N 1
ATOM 792 C CA . LEU A 1 98 ? -5.320 1.798 10.961 1.00 98.12 98 LEU A CA 1
ATOM 793 C C . LEU A 1 98 ? -5.062 2.734 12.146 1.00 98.12 98 LEU A C 1
ATOM 795 O O . LEU A 1 98 ? -5.719 2.609 13.177 1.00 98.12 98 LEU A O 1
ATOM 799 N N . ILE A 1 99 ? -4.175 3.722 11.995 1.00 98.00 99 ILE A N 1
ATOM 800 C CA . ILE A 1 99 ? -3.938 4.759 13.009 1.00 98.00 99 ILE A CA 1
ATOM 801 C C . ILE A 1 99 ? -5.201 5.583 13.267 1.00 98.00 99 ILE A C 1
ATOM 803 O O . ILE A 1 99 ? -5.517 5.871 14.422 1.00 98.00 99 ILE A O 1
ATOM 807 N N . ALA A 1 100 ? -5.921 5.990 12.220 1.00 97.56 100 ALA A N 1
ATOM 808 C CA . ALA A 1 100 ? -7.143 6.777 12.364 1.00 97.56 100 ALA A CA 1
ATOM 809 C C . ALA A 1 100 ? -8.236 5.990 13.106 1.00 97.56 100 ALA A C 1
ATOM 811 O O . ALA A 1 100 ? -8.847 6.522 14.037 1.00 97.56 100 ALA A O 1
ATOM 812 N N . ILE A 1 101 ? -8.413 4.715 12.749 1.00 97.44 101 ILE A N 1
ATOM 813 C CA . ILE A 1 101 ? -9.327 3.775 13.412 1.00 97.44 101 ILE A CA 1
ATOM 814 C C . ILE A 1 101 ? -8.937 3.612 14.884 1.00 97.44 101 ILE A C 1
ATOM 816 O O . ILE A 1 101 ? -9.751 3.860 15.774 1.00 97.44 101 ILE A O 1
ATOM 820 N N . ALA A 1 102 ? -7.669 3.290 15.152 1.00 97.94 102 ALA A N 1
ATOM 821 C CA . ALA A 1 102 ? -7.144 3.127 16.501 1.00 97.94 102 ALA A CA 1
ATOM 822 C C . ALA A 1 102 ? -7.348 4.388 17.347 1.00 97.94 102 ALA A C 1
ATOM 824 O O . ALA A 1 102 ? -7.835 4.307 18.466 1.00 97.94 102 ALA A O 1
ATOM 825 N N . ARG A 1 103 ? -7.061 5.581 16.816 1.00 96.81 103 ARG A N 1
ATOM 826 C CA . ARG A 1 103 ? -7.324 6.844 17.526 1.00 96.81 103 ARG A CA 1
ATOM 827 C C . ARG A 1 103 ? -8.803 7.021 17.857 1.00 96.81 103 ARG A C 1
ATOM 829 O O . ARG A 1 103 ? -9.111 7.533 18.928 1.00 96.81 103 ARG A O 1
ATOM 836 N N . SER A 1 104 ? -9.707 6.622 16.962 1.00 95.06 104 SER A N 1
ATOM 837 C CA . SER A 1 104 ? -11.145 6.679 17.233 1.00 95.06 104 SER A CA 1
ATOM 838 C C . SER A 1 104 ? -11.542 5.756 18.379 1.00 95.06 104 SER A C 1
ATOM 840 O O . SER A 1 104 ? -12.204 6.199 19.311 1.00 95.06 104 SER A O 1
ATOM 842 N N . MET A 1 105 ? -11.078 4.507 18.351 1.00 95.56 105 MET A N 1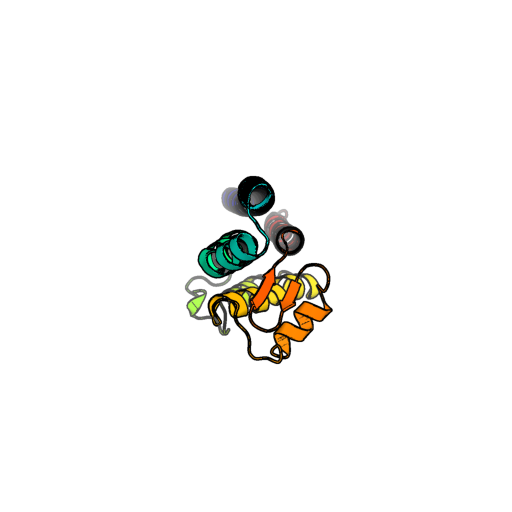
ATOM 843 C CA . MET A 1 105 ? -11.352 3.530 19.408 1.00 95.56 105 MET A CA 1
ATOM 844 C C . MET A 1 105 ? -10.721 3.921 20.748 1.00 95.56 105 MET A C 1
ATOM 846 O O . MET A 1 105 ? -11.340 3.756 21.795 1.00 95.56 105 MET A O 1
ATOM 850 N N . LEU A 1 106 ? -9.502 4.466 20.724 1.00 96.00 106 LEU A N 1
ATOM 851 C CA . LEU A 1 106 ? -8.771 4.855 21.926 1.00 96.00 106 LEU A CA 1
ATOM 852 C C . LEU A 1 106 ? -9.467 5.996 22.668 1.00 96.00 106 LEU A C 1
ATOM 854 O O . LEU A 1 106 ? -9.605 5.921 23.884 1.00 96.00 106 LEU A O 1
ATOM 858 N N . ARG A 1 107 ? -9.960 7.011 21.940 1.00 94.31 107 ARG A N 1
ATOM 859 C CA . ARG A 1 107 ? -10.725 8.119 22.538 1.00 94.31 107 ARG A CA 1
ATOM 860 C C . ARG A 1 107 ? -11.962 7.635 23.287 1.00 94.31 107 ARG A C 1
ATOM 862 O O . ARG A 1 107 ? -12.298 8.205 24.319 1.00 94.31 107 ARG A O 1
ATOM 869 N N . ASP A 1 108 ? -12.614 6.602 22.766 1.00 90.31 108 ASP A N 1
ATOM 870 C CA . ASP A 1 108 ? -13.817 6.033 23.365 1.00 90.31 108 ASP A CA 1
ATOM 871 C C . ASP A 1 108 ? -13.502 5.133 24.566 1.00 90.31 108 ASP A C 1
ATOM 873 O O . ASP A 1 108 ? -14.238 5.143 25.550 1.00 90.31 108 ASP A O 1
ATOM 877 N N . ALA A 1 109 ? -12.430 4.341 24.484 1.00 93.56 109 ALA A N 1
ATOM 878 C CA . ALA A 1 109 ? -12.083 3.358 25.505 1.00 93.56 109 ALA A CA 1
ATOM 879 C C . ALA A 1 109 ? -11.300 3.957 26.685 1.00 93.56 109 ALA A C 1
ATOM 881 O O . ALA A 1 109 ? -11.514 3.553 27.826 1.00 93.56 109 ALA A O 1
ATOM 882 N N . GLN A 1 110 ? -10.375 4.885 26.420 1.00 94.50 110 GLN A N 1
ATOM 883 C CA . GLN A 1 110 ? -9.477 5.476 27.418 1.00 94.50 110 GLN A CA 1
ATOM 884 C C . GLN A 1 110 ? -9.248 6.971 27.130 1.00 94.50 110 GLN A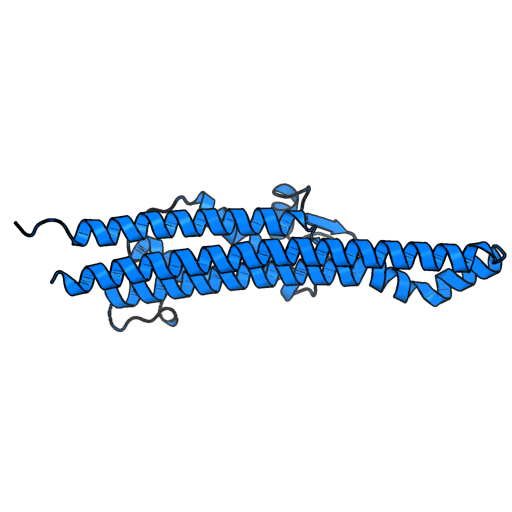 C 1
ATOM 886 O O . GLN A 1 110 ? -8.222 7.351 26.557 1.00 94.50 110 GLN A O 1
ATOM 891 N N . PRO A 1 111 ? -10.197 7.845 27.519 1.00 92.38 111 PRO A N 1
ATOM 892 C CA . PRO A 1 111 ? -10.057 9.286 27.342 1.00 92.38 111 PRO A CA 1
ATOM 893 C C . PRO A 1 111 ? -8.764 9.820 27.973 1.00 92.38 111 PRO A C 1
ATOM 895 O O . PRO A 1 111 ? -8.451 9.513 29.120 1.00 92.38 111 PRO A O 1
ATOM 898 N N . GLY A 1 112 ? -8.022 10.638 27.223 1.00 93.38 112 GLY A N 1
ATOM 899 C CA . GLY A 1 112 ? -6.756 11.233 27.666 1.00 93.38 112 GLY A CA 1
ATOM 900 C C . GLY A 1 112 ? -5.504 10.412 27.348 1.00 93.38 112 GLY A C 1
ATOM 901 O O . GLY A 1 112 ? -4.411 10.964 27.424 1.00 93.38 112 GLY A O 1
ATOM 902 N N . LEU A 1 113 ? -5.642 9.146 26.937 1.00 95.94 113 LEU A N 1
ATOM 903 C CA . LEU A 1 113 ? -4.519 8.360 26.430 1.00 95.94 113 LEU A CA 1
ATOM 904 C C . LEU A 1 113 ? -4.319 8.617 24.931 1.00 95.94 113 LEU A C 1
ATOM 906 O O . LEU A 1 113 ? -5.260 8.500 24.140 1.00 95.94 113 LEU A O 1
ATOM 910 N N . GLU A 1 114 ? -3.095 8.935 24.511 1.00 95.19 114 GLU A N 1
ATOM 911 C CA . GLU A 1 114 ? -2.759 9.113 23.102 1.00 95.19 114 GLU A CA 1
ATOM 912 C C . GLU A 1 114 ? -2.007 7.905 22.538 1.00 95.19 114 GLU A C 1
ATOM 914 O O . GLU A 1 114 ? -1.306 7.171 23.231 1.00 95.19 114 GLU A O 1
ATOM 919 N N . LEU A 1 115 ? -2.087 7.718 21.215 1.00 94.94 115 LEU A N 1
ATOM 920 C CA . LEU A 1 115 ? -1.398 6.609 20.546 1.00 94.94 115 LEU A CA 1
ATOM 921 C C . LEU A 1 115 ? 0.123 6.645 20.783 1.00 94.94 115 LEU A C 1
ATOM 923 O O . LEU A 1 115 ? 0.762 5.599 20.822 1.00 94.94 115 LEU A O 1
ATOM 927 N N . LYS A 1 116 ? 0.715 7.837 20.942 1.00 94.81 116 LYS A N 1
ATOM 928 C CA . LYS A 1 116 ? 2.157 7.994 21.183 1.00 94.81 116 LYS A CA 1
ATOM 929 C C . LYS A 1 116 ? 2.594 7.400 22.528 1.00 94.81 116 LYS A C 1
ATOM 931 O O . LYS A 1 116 ? 3.719 6.911 22.599 1.00 94.81 116 LYS A O 1
ATOM 936 N N . ASP A 1 117 ? 1.690 7.363 23.508 1.00 95.00 117 ASP A N 1
ATOM 937 C CA . ASP A 1 117 ? 1.940 6.903 24.879 1.00 95.00 117 ASP A CA 1
ATOM 938 C C . ASP A 1 117 ? 1.949 5.371 24.987 1.00 95.00 117 ASP A C 1
ATOM 940 O O . ASP A 1 117 ? 2.445 4.804 25.958 1.00 95.00 117 ASP A O 1
ATOM 944 N N . LEU A 1 118 ? 1.423 4.675 23.974 1.00 94.69 118 LEU A N 1
ATOM 945 C CA . LEU A 1 118 ? 1.432 3.217 23.929 1.00 94.69 118 LEU A CA 1
ATOM 946 C C . LEU A 1 118 ? 2.823 2.672 23.604 1.00 94.69 118 LEU A C 1
ATOM 948 O O . LEU A 1 118 ? 3.532 3.187 22.730 1.00 94.69 118 LEU A O 1
ATOM 952 N N . ALA A 1 119 ? 3.166 1.557 24.250 1.00 90.12 119 ALA A N 1
ATOM 953 C CA . ALA A 1 119 ? 4.333 0.758 23.903 1.00 90.12 119 ALA A CA 1
ATOM 954 C C . ALA A 1 119 ? 4.216 0.201 22.472 1.00 90.12 119 ALA A C 1
ATOM 956 O O . ALA A 1 119 ? 3.135 -0.181 22.023 1.00 90.12 119 ALA A O 1
ATOM 957 N N . GLY A 1 120 ? 5.338 0.143 21.755 1.00 87.38 120 GLY A N 1
ATOM 958 C CA . GLY A 1 120 ? 5.412 -0.354 20.381 1.00 87.38 120 GLY A CA 1
ATOM 959 C C . GLY A 1 120 ? 6.452 0.404 19.562 1.00 87.38 120 GLY A C 1
ATOM 960 O O . GLY A 1 120 ? 6.612 1.613 19.716 1.00 87.38 120 GLY A O 1
ATOM 961 N N . ASP A 1 121 ? 7.147 -0.315 18.688 1.00 87.38 121 ASP A N 1
ATOM 962 C CA . ASP A 1 121 ? 8.237 0.188 17.843 1.00 87.38 121 ASP A CA 1
ATOM 963 C C . ASP A 1 121 ? 7.756 0.815 16.526 1.00 87.38 121 ASP A C 1
ATOM 965 O O . ASP A 1 121 ? 8.526 1.491 15.851 1.00 87.38 121 ASP A O 1
ATOM 969 N N . SER A 1 122 ? 6.487 0.623 16.156 1.00 91.12 122 SER A N 1
ATOM 970 C CA . SER A 1 122 ? 5.910 1.193 14.936 1.00 91.12 122 SER A CA 1
ATOM 971 C C . SER A 1 122 ? 4.468 1.669 15.132 1.00 91.12 122 SER A C 1
ATOM 973 O O . SER A 1 122 ? 3.729 1.090 15.939 1.00 91.12 122 SER A O 1
ATOM 975 N N . PRO A 1 123 ? 4.028 2.698 14.380 1.00 94.50 123 PRO A N 1
ATOM 976 C CA . PRO A 1 123 ? 2.639 3.149 14.391 1.00 94.50 123 PRO A CA 1
ATOM 977 C C . PRO A 1 123 ? 1.640 2.031 14.069 1.00 94.50 123 PRO A C 1
ATOM 979 O O . PRO A 1 123 ? 0.626 1.916 14.758 1.00 94.50 123 PRO A O 1
ATOM 982 N N . PHE A 1 124 ? 1.963 1.157 13.108 1.00 95.19 124 PHE A N 1
ATOM 983 C CA . PHE A 1 124 ? 1.177 -0.038 12.794 1.00 95.19 124 PHE A CA 1
ATOM 984 C C . PHE A 1 124 ? 0.955 -0.944 14.017 1.00 95.19 124 PHE A C 1
ATOM 986 O O . PHE A 1 124 ? -0.186 -1.270 14.350 1.00 95.19 124 PHE A O 1
ATOM 993 N N . ARG A 1 125 ? 2.016 -1.296 14.759 1.00 95.19 125 ARG A N 1
ATOM 994 C CA . ARG A 1 125 ? 1.876 -2.136 15.963 1.00 95.19 125 ARG A CA 1
ATOM 995 C C . ARG A 1 125 ? 1.098 -1.451 17.078 1.00 95.19 125 ARG A C 1
ATOM 997 O O . ARG A 1 125 ? 0.317 -2.113 17.758 1.00 95.19 125 ARG A O 1
ATOM 1004 N N . LYS A 1 126 ? 1.265 -0.139 17.255 1.00 97.12 126 LYS A N 1
ATOM 1005 C CA . LYS A 1 126 ? 0.472 0.630 18.226 1.00 97.12 126 LYS A CA 1
ATOM 1006 C C . LYS A 1 126 ? -1.011 0.627 17.853 1.00 97.12 126 LYS A C 1
ATOM 1008 O O . LYS A 1 126 ? -1.846 0.365 18.713 1.00 97.12 126 LYS A O 1
ATOM 1013 N N . ALA A 1 127 ? -1.339 0.839 16.577 1.00 97.75 127 ALA A N 1
ATOM 1014 C CA . ALA A 1 127 ? -2.713 0.757 16.086 1.00 97.75 127 ALA A CA 1
ATOM 1015 C C . ALA A 1 127 ? -3.312 -0.637 16.318 1.00 97.75 127 ALA A C 1
ATOM 1017 O O . ALA A 1 127 ? -4.413 -0.758 16.855 1.00 97.75 127 ALA A O 1
ATOM 1018 N N . ARG A 1 128 ? -2.546 -1.689 16.013 1.00 97.56 128 ARG A N 1
ATOM 1019 C CA . ARG A 1 128 ? -2.921 -3.075 16.292 1.00 97.56 128 ARG A CA 1
ATOM 1020 C C . ARG A 1 128 ? -3.199 -3.320 17.777 1.00 97.56 128 ARG A C 1
ATOM 1022 O O . ARG A 1 128 ? -4.214 -3.929 18.089 1.00 97.56 128 ARG A O 1
ATOM 1029 N N . ILE A 1 129 ? -2.344 -2.841 18.687 1.00 97.50 129 ILE A N 1
ATOM 1030 C CA . ILE A 1 129 ? -2.553 -2.963 20.143 1.00 97.50 129 ILE A CA 1
ATOM 1031 C C . ILE A 1 129 ? -3.881 -2.331 20.557 1.00 97.50 129 ILE A C 1
ATOM 1033 O O . ILE A 1 129 ? -4.626 -2.941 21.321 1.00 97.50 129 ILE A O 1
ATOM 1037 N N . VAL A 1 130 ? -4.199 -1.137 20.047 1.00 98.19 130 VAL A N 1
ATOM 1038 C CA . VAL A 1 130 ? -5.487 -0.505 20.348 1.00 98.19 130 VAL A CA 1
ATOM 1039 C C . VAL A 1 130 ? -6.638 -1.371 19.852 1.00 98.19 130 VAL A C 1
ATOM 1041 O O . VAL A 1 130 ? -7.536 -1.682 20.626 1.00 98.19 130 VAL A O 1
ATOM 1044 N N . ILE A 1 131 ? -6.596 -1.780 18.584 1.00 98.19 131 ILE A N 1
ATOM 1045 C CA . ILE A 1 131 ? -7.676 -2.528 17.933 1.00 98.19 131 ILE A CA 1
ATOM 1046 C C . ILE A 1 131 ? -7.926 -3.866 18.643 1.00 98.19 131 ILE A C 1
ATOM 1048 O O . ILE A 1 131 ? -9.067 -4.185 18.964 1.00 98.19 131 ILE A O 1
ATOM 1052 N N . THR A 1 132 ? -6.878 -4.636 18.942 1.00 97.75 132 THR A N 1
ATOM 1053 C CA . THR A 1 132 ? -7.046 -5.995 19.474 1.00 97.75 132 THR A CA 1
ATOM 1054 C C . THR A 1 132 ? -7.106 -6.055 20.994 1.00 97.75 132 THR A C 1
ATOM 1056 O O . THR A 1 132 ? -7.911 -6.802 21.538 1.00 97.75 132 THR A O 1
ATOM 1059 N N . LYS A 1 133 ? -6.281 -5.276 21.708 1.00 96.81 133 LYS A N 1
ATOM 1060 C CA . LYS A 1 133 ? -6.174 -5.372 23.175 1.00 96.81 133 LYS A CA 1
ATOM 1061 C C . LYS A 1 133 ? -7.056 -4.374 23.910 1.00 96.81 133 LYS A C 1
ATOM 1063 O O . LYS A 1 133 ? -7.630 -4.729 24.929 1.00 96.81 133 LYS A O 1
ATOM 1068 N N . ILE A 1 134 ? -7.138 -3.133 23.427 1.00 96.62 134 ILE A N 1
ATOM 1069 C CA . ILE A 1 134 ? -7.895 -2.073 24.115 1.00 96.62 134 ILE A CA 1
ATOM 1070 C C . ILE A 1 134 ? -9.369 -2.117 23.705 1.00 96.62 134 ILE A C 1
ATOM 1072 O O . ILE A 1 134 ? -10.244 -2.097 24.564 1.00 96.62 134 ILE A O 1
ATOM 1076 N N . ALA A 1 135 ? -9.648 -2.208 22.404 1.00 96.06 135 ALA A N 1
ATOM 1077 C CA . ALA A 1 135 ? -11.005 -2.317 21.877 1.00 96.06 135 ALA A CA 1
ATOM 1078 C C . ALA A 1 135 ? -11.544 -3.758 21.889 1.00 96.06 135 ALA A C 1
ATOM 1080 O O . ALA A 1 135 ? -12.744 -3.953 21.717 1.00 96.06 135 ALA A O 1
ATOM 1081 N N . GLY A 1 136 ? -10.677 -4.755 22.104 1.00 96.88 136 GLY A N 1
ATOM 1082 C CA . GLY A 1 136 ? -11.073 -6.159 22.217 1.00 96.88 136 GLY A CA 1
ATOM 1083 C C . GLY A 1 136 ? -11.530 -6.792 20.900 1.00 96.88 136 GLY A C 1
ATOM 1084 O O . GLY A 1 136 ? -12.286 -7.761 20.931 1.00 96.88 136 GLY A O 1
ATOM 1085 N N . LEU A 1 137 ? -11.126 -6.249 19.743 1.00 97.75 137 LEU A N 1
ATOM 1086 C CA . LEU A 1 137 ? -11.504 -6.822 18.453 1.00 97.75 137 LEU A CA 1
ATOM 1087 C C . LEU A 1 137 ? -10.637 -8.044 18.138 1.00 97.75 137 LEU A C 1
ATOM 1089 O O . LEU A 1 137 ? -9.433 -7.927 17.899 1.00 97.75 137 LEU A O 1
ATOM 1093 N N . ASP A 1 138 ? -11.270 -9.214 18.106 1.00 97.31 138 ASP A N 1
ATOM 1094 C CA . ASP A 1 138 ? -10.627 -10.467 17.718 1.00 97.31 138 ASP A CA 1
ATOM 1095 C C . ASP A 1 138 ? -10.485 -10.552 16.190 1.00 97.31 138 ASP A C 1
ATOM 1097 O O . ASP A 1 138 ? -11.457 -10.787 15.465 1.00 97.31 138 ASP A O 1
ATOM 1101 N N . ILE A 1 139 ? -9.268 -10.293 15.712 1.00 98.12 139 ILE A N 1
ATOM 1102 C CA . ILE A 1 139 ? -8.888 -10.277 14.298 1.00 98.12 139 ILE A CA 1
ATOM 1103 C C . ILE A 1 139 ? -7.825 -11.345 14.081 1.00 98.12 139 ILE A C 1
ATOM 1105 O O . ILE A 1 139 ? -6.813 -11.365 14.786 1.00 98.12 139 ILE A O 1
ATOM 1109 N N . GLU A 1 140 ? -8.030 -12.193 13.074 1.00 97.62 140 GLU A N 1
ATOM 1110 C CA . GLU A 1 140 ? -7.133 -13.306 12.781 1.00 97.62 140 GLU A CA 1
ATOM 1111 C C . GLU A 1 140 ? -5.678 -12.847 12.607 1.00 97.62 140 GLU A C 1
ATOM 1113 O O . GLU A 1 140 ? -5.368 -11.942 11.827 1.00 97.62 140 GLU A O 1
ATOM 1118 N N . GLN A 1 141 ? -4.763 -13.523 13.307 1.00 95.06 141 GLN A N 1
ATOM 1119 C CA . GLN A 1 141 ? -3.332 -13.210 13.302 1.00 95.06 141 GLN A CA 1
ATOM 1120 C C . GLN A 1 141 ? -2.740 -13.163 11.885 1.00 95.06 141 GLN A C 1
ATOM 1122 O O . GLN A 1 141 ? -1.926 -12.283 11.604 1.00 95.06 141 GLN A O 1
ATOM 1127 N N . LYS A 1 142 ? -3.194 -14.060 10.999 1.00 93.94 142 LYS A N 1
ATOM 1128 C CA . LYS A 1 142 ? -2.730 -14.173 9.609 1.00 93.94 142 LYS A CA 1
ATOM 1129 C C . LYS A 1 142 ? -2.953 -12.896 8.789 1.00 93.94 142 LYS A C 1
ATOM 1131 O O . LYS A 1 142 ? -2.146 -12.593 7.920 1.00 93.94 142 LYS A O 1
ATOM 1136 N N . LEU A 1 143 ? -4.014 -12.133 9.078 1.00 95.88 143 LEU A N 1
ATOM 1137 C CA . LEU A 1 143 ? -4.318 -10.884 8.370 1.00 95.88 143 LEU A CA 1
ATOM 1138 C C . LEU A 1 143 ? -3.328 -9.783 8.762 1.00 95.88 143 LEU A C 1
ATOM 1140 O O . LEU A 1 143 ? -2.829 -9.050 7.911 1.00 95.88 143 LEU A O 1
ATOM 1144 N N . TRP A 1 144 ? -2.986 -9.709 10.052 1.00 95.81 144 TRP A N 1
ATOM 1145 C CA . TRP A 1 144 ? -1.938 -8.809 10.530 1.00 95.81 144 TRP A CA 1
ATOM 1146 C C . TRP A 1 144 ? -0.574 -9.171 9.954 1.00 95.81 144 TRP A C 1
ATOM 1148 O O . TRP A 1 144 ? 0.155 -8.280 9.531 1.00 95.81 144 TRP A O 1
ATOM 1158 N N . ASP A 1 145 ? -0.241 -10.462 9.940 1.00 90.50 145 ASP A N 1
ATOM 1159 C CA . ASP A 1 145 ? 1.041 -10.943 9.423 1.00 90.50 145 ASP A CA 1
ATOM 1160 C C . ASP A 1 145 ? 1.163 -10.684 7.918 1.00 90.50 145 ASP A C 1
ATOM 1162 O O . ASP A 1 145 ? 2.229 -10.279 7.457 1.00 90.50 145 ASP A O 1
ATOM 1166 N N . GLY A 1 146 ? 0.058 -10.826 7.176 1.00 89.56 146 GLY A N 1
ATOM 1167 C CA . GLY A 1 146 ? -0.023 -10.491 5.757 1.00 89.56 146 GLY A CA 1
ATOM 1168 C C . GLY A 1 146 ? 0.409 -9.054 5.476 1.00 89.56 146 GLY A C 1
ATOM 1169 O O . GLY A 1 146 ? 1.297 -8.840 4.661 1.00 89.56 146 GLY A O 1
ATOM 1170 N N . VAL A 1 147 ? -0.143 -8.069 6.194 1.00 92.75 147 VAL A N 1
ATOM 1171 C CA . VAL A 1 147 ? 0.206 -6.646 6.004 1.00 92.75 147 VAL A CA 1
ATOM 1172 C C . VAL A 1 147 ? 1.579 -6.292 6.597 1.00 92.75 147 VAL A C 1
ATOM 1174 O O . VAL A 1 147 ? 2.333 -5.522 5.998 1.00 92.75 147 VAL A O 1
ATOM 1177 N N . GLU A 1 148 ? 1.951 -6.871 7.743 1.00 89.56 148 GLU A N 1
ATOM 1178 C CA . GLU A 1 148 ? 3.261 -6.661 8.382 1.00 89.56 148 GLU A CA 1
ATOM 1179 C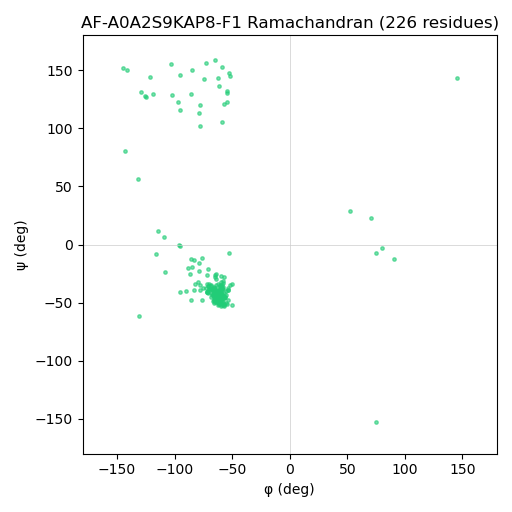 C . GLU A 1 148 ? 4.415 -7.140 7.484 1.00 89.56 148 GLU A C 1
ATOM 1181 O O . GLU A 1 148 ? 5.473 -6.508 7.465 1.00 89.56 148 GLU A O 1
ATOM 1186 N N . ALA A 1 149 ? 4.217 -8.202 6.696 1.00 84.62 149 ALA A N 1
ATOM 1187 C CA . ALA A 1 149 ? 5.200 -8.666 5.718 1.00 84.62 149 ALA A CA 1
ATOM 1188 C C . ALA A 1 149 ? 5.587 -7.539 4.737 1.00 84.62 149 ALA A C 1
ATOM 1190 O O . ALA A 1 149 ? 6.770 -7.274 4.515 1.00 84.62 149 ALA A O 1
ATOM 1191 N N . TYR A 1 150 ? 4.619 -6.769 4.241 1.00 87.44 150 TYR A N 1
ATOM 1192 C CA . TYR A 1 150 ? 4.885 -5.651 3.330 1.00 87.44 150 TYR A CA 1
ATOM 1193 C C . TYR A 1 150 ? 5.570 -4.452 3.994 1.00 87.44 150 TYR A C 1
ATOM 1195 O O . TYR A 1 150 ? 6.252 -3.686 3.308 1.00 87.44 150 TYR A O 1
ATOM 1203 N N . ARG A 1 151 ? 5.495 -4.308 5.326 1.00 87.19 151 ARG A N 1
ATOM 1204 C CA . ARG A 1 151 ? 6.315 -3.325 6.059 1.00 87.19 151 ARG A CA 1
ATOM 1205 C C . ARG A 1 151 ? 7.801 -3.572 5.829 1.00 87.19 151 ARG A C 1
ATOM 1207 O O . ARG A 1 151 ? 8.576 -2.624 5.716 1.00 87.19 151 ARG A O 1
ATOM 1214 N N . LEU A 1 152 ? 8.203 -4.841 5.767 1.00 80.31 152 LEU A N 1
ATOM 1215 C CA . LEU A 1 152 ? 9.590 -5.228 5.528 1.00 80.31 152 LEU A CA 1
ATOM 1216 C C . LEU A 1 152 ? 10.020 -4.848 4.107 1.00 80.31 152 LEU A C 1
ATOM 1218 O O . LEU A 1 152 ? 11.085 -4.252 3.954 1.00 80.31 152 LEU A O 1
ATOM 1222 N N . VAL A 1 153 ? 9.165 -5.090 3.103 1.00 82.31 153 VAL A N 1
ATOM 1223 C CA . VAL A 1 153 ? 9.388 -4.648 1.711 1.00 82.31 153 VAL A CA 1
ATOM 1224 C C . VAL A 1 153 ? 9.564 -3.129 1.664 1.00 82.31 153 VAL A C 1
ATOM 1226 O O . VAL A 1 153 ? 10.575 -2.630 1.175 1.00 82.31 153 VAL A O 1
ATOM 1229 N N . ARG A 1 154 ? 8.617 -2.385 2.250 1.00 88.31 154 ARG A N 1
ATOM 1230 C CA . ARG A 1 154 ? 8.645 -0.917 2.327 1.00 88.31 154 ARG A CA 1
ATOM 1231 C C . ARG A 1 154 ? 9.918 -0.409 2.992 1.00 88.31 154 ARG A C 1
ATOM 1233 O O . ARG A 1 154 ? 10.526 0.539 2.508 1.00 88.31 154 A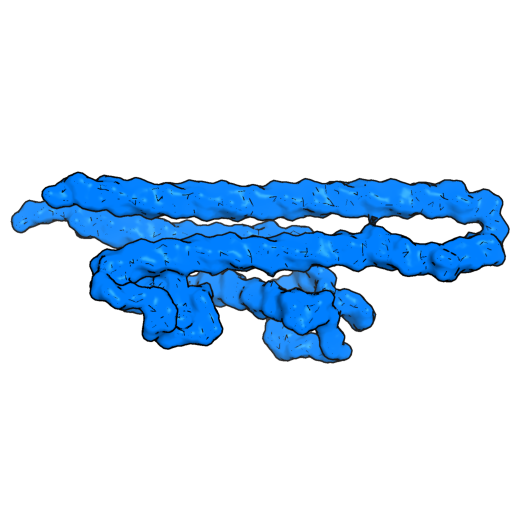RG A O 1
ATOM 1240 N N . ASN A 1 155 ? 10.320 -1.008 4.110 1.00 84.25 155 ASN A N 1
ATOM 1241 C CA . ASN A 1 155 ? 11.525 -0.593 4.821 1.00 84.25 155 ASN A CA 1
ATOM 1242 C C . ASN A 1 155 ? 12.773 -0.827 3.985 1.00 84.25 155 ASN A C 1
ATOM 1244 O O . ASN A 1 155 ? 13.657 0.022 3.979 1.00 84.25 155 ASN A O 1
ATOM 1248 N N . ALA A 1 156 ? 12.834 -1.938 3.264 1.00 78.94 156 ALA A N 1
ATOM 1249 C CA . ALA A 1 156 ? 13.980 -2.228 2.431 1.00 78.94 156 ALA A CA 1
ATOM 1250 C C . ALA A 1 156 ? 14.084 -1.272 1.228 1.00 78.94 156 ALA A C 1
ATOM 1252 O O . ALA A 1 156 ? 15.172 -0.787 0.929 1.00 78.94 156 ALA A O 1
ATOM 1253 N N . ILE A 1 157 ? 12.949 -0.902 0.623 1.00 84.25 157 ILE A N 1
ATOM 1254 C CA . ILE A 1 157 ? 12.881 0.156 -0.397 1.00 84.25 157 ILE A CA 1
ATOM 1255 C C . ILE A 1 157 ? 13.394 1.489 0.170 1.00 84.25 157 ILE A C 1
ATOM 1257 O O . ILE A 1 157 ? 14.275 2.115 -0.411 1.00 84.25 157 ILE A O 1
ATOM 1261 N N . VAL A 1 158 ? 12.867 1.915 1.322 1.00 83.56 158 VAL A N 1
ATOM 1262 C CA . VAL A 1 158 ? 13.148 3.243 1.894 1.00 83.56 158 VAL A CA 1
ATOM 1263 C C . VAL A 1 158 ? 14.568 3.370 2.441 1.00 83.56 158 VAL A C 1
ATOM 1265 O O . VAL A 1 158 ? 15.178 4.424 2.292 1.00 83.56 158 VAL A O 1
ATOM 1268 N N . HIS A 1 159 ? 15.094 2.337 3.099 1.00 75.69 159 HIS A N 1
ATOM 1269 C CA . HIS A 1 159 ? 16.383 2.433 3.788 1.00 75.69 159 HIS A CA 1
ATOM 1270 C C . HIS A 1 159 ? 17.580 2.137 2.900 1.00 75.69 159 HIS A C 1
ATOM 1272 O O . HIS A 1 159 ? 18.661 2.642 3.187 1.00 75.69 159 HIS A O 1
ATOM 1278 N N . ASN A 1 160 ? 17.393 1.368 1.831 1.00 69.31 160 ASN A N 1
ATOM 1279 C CA . ASN A 1 160 ? 18.506 0.972 0.985 1.00 69.31 160 ASN A CA 1
ATOM 1280 C C . ASN A 1 160 ? 18.422 1.562 -0.428 1.00 69.31 160 ASN A C 1
ATOM 1282 O O . ASN A 1 160 ? 19.134 1.102 -1.305 1.00 69.31 160 ASN A O 1
ATOM 1286 N N . ALA A 1 161 ? 17.524 2.524 -0.684 1.00 66.31 161 ALA A N 1
ATOM 1287 C CA . ALA A 1 161 ? 17.211 2.990 -2.043 1.00 66.31 161 ALA A CA 1
ATOM 1288 C C . ALA A 1 161 ? 16.852 1.832 -3.003 1.00 66.31 161 ALA A C 1
ATOM 1290 O O . ALA A 1 161 ? 17.101 1.888 -4.203 1.00 66.31 161 ALA A O 1
ATOM 1291 N N . GLY A 1 162 ? 16.300 0.748 -2.449 1.00 59.19 162 GLY A N 1
ATOM 1292 C CA . GLY A 1 162 ? 16.064 -0.499 -3.167 1.00 59.19 162 GLY A CA 1
ATOM 1293 C C . GLY A 1 162 ? 17.311 -1.348 -3.423 1.00 59.19 162 GLY A C 1
ATOM 1294 O O . GLY A 1 162 ? 17.138 -2.482 -3.850 1.00 59.19 162 GLY A O 1
ATOM 1295 N N . GLU A 1 163 ? 18.524 -0.873 -3.137 1.00 61.38 163 GLU A N 1
ATOM 1296 C CA . GLU A 1 163 ? 19.765 -1.648 -3.195 1.00 61.38 163 GLU A CA 1
ATOM 1297 C C . GLU A 1 163 ? 19.843 -2.641 -2.033 1.00 61.38 163 GLU A C 1
ATOM 1299 O O . GLU A 1 163 ? 19.204 -2.502 -0.995 1.00 61.38 163 GLU A O 1
ATOM 1304 N N . PHE A 1 164 ? 20.613 -3.702 -2.188 1.00 61.09 164 PHE A N 1
ATOM 1305 C CA . PHE A 1 164 ? 20.786 -4.689 -1.134 1.00 61.09 164 PHE A CA 1
ATOM 1306 C C . PHE A 1 164 ? 22.211 -5.219 -1.169 1.00 61.09 164 PHE A C 1
ATOM 1308 O O . PHE A 1 164 ? 22.828 -5.252 -2.237 1.00 61.09 164 PHE A O 1
ATOM 1315 N N . PRO A 1 165 ? 22.742 -5.658 -0.017 1.00 61.41 165 PRO A N 1
ATOM 1316 C CA . PRO A 1 165 ? 23.975 -6.429 -0.001 1.00 61.41 165 PRO A CA 1
ATOM 1317 C C . PRO A 1 165 ? 23.798 -7.706 -0.831 1.00 61.41 165 PRO A C 1
ATOM 1319 O O . PRO A 1 165 ? 22.700 -8.243 -0.900 1.00 61.41 165 PRO A O 1
ATOM 1322 N N . SER A 1 166 ? 24.883 -8.238 -1.395 1.00 64.88 166 SER A N 1
ATOM 1323 C CA . SER A 1 166 ? 24.927 -9.441 -2.254 1.00 64.88 166 SER A CA 1
ATOM 1324 C C . SER A 1 166 ? 24.265 -10.702 -1.674 1.00 64.88 166 SER A C 1
ATOM 1326 O O . SER A 1 166 ? 24.107 -11.701 -2.365 1.00 64.88 166 SER A O 1
ATOM 1328 N N . SER A 1 167 ? 23.846 -10.677 -0.412 1.00 67.19 167 SER A N 1
ATOM 1329 C CA . SER A 1 167 ? 22.922 -11.649 0.160 1.00 67.19 167 SER A CA 1
ATOM 1330 C C . SER A 1 167 ? 21.723 -10.913 0.768 1.00 67.19 167 SER A C 1
ATOM 1332 O O . SER A 1 167 ? 21.931 -10.028 1.607 1.00 67.19 167 SER A O 1
ATOM 1334 N N . PRO A 1 168 ? 20.476 -11.263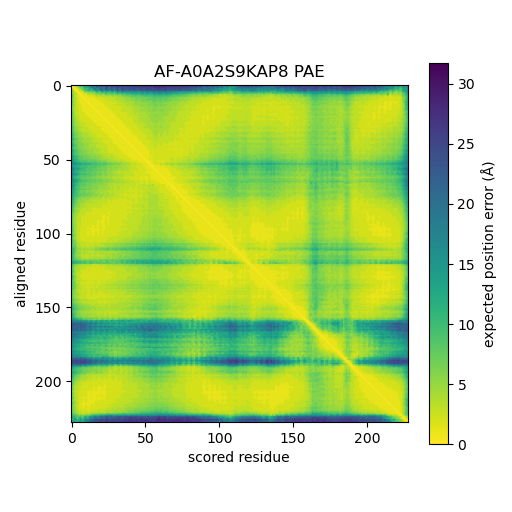 0.401 1.00 66.00 168 PRO A N 1
ATOM 1335 C CA . PRO A 1 168 ? 19.303 -10.611 0.962 1.00 66.00 168 PRO A CA 1
ATOM 1336 C C . PRO A 1 168 ? 19.263 -10.831 2.484 1.00 66.00 168 PRO A C 1
ATOM 1338 O O . PRO A 1 168 ? 19.493 -11.947 2.961 1.00 66.00 168 PRO A O 1
ATOM 1341 N N . PRO A 1 169 ? 18.950 -9.796 3.286 1.00 69.75 169 PRO A N 1
ATOM 1342 C CA . PRO A 1 169 ? 18.699 -9.968 4.709 1.00 69.75 169 PRO A CA 1
ATOM 1343 C C . PRO A 1 169 ? 17.653 -11.063 4.941 1.00 69.75 169 PRO A C 1
ATOM 1345 O O . PRO A 1 169 ? 16.691 -11.169 4.185 1.00 69.75 169 PRO A O 1
ATOM 1348 N N . GLN A 1 170 ? 17.781 -11.832 6.025 1.00 74.00 170 GLN A N 1
ATOM 1349 C CA . GLN A 1 170 ? 16.899 -12.975 6.326 1.00 74.00 170 GLN A CA 1
ATOM 1350 C C . GLN A 1 170 ? 15.395 -12.648 6.235 1.00 74.00 170 GLN A C 1
ATOM 1352 O O . GLN A 1 170 ? 14.590 -13.485 5.839 1.00 74.00 170 GLN A O 1
ATOM 1357 N N . LEU A 1 171 ? 15.011 -11.423 6.601 1.00 66.44 171 LEU A N 1
ATOM 1358 C CA . LEU A 1 171 ? 13.632 -10.933 6.520 1.00 66.44 171 LEU A CA 1
ATOM 1359 C C . LEU A 1 171 ? 13.149 -10.720 5.079 1.00 66.44 171 LEU A C 1
ATOM 1361 O O . LEU A 1 171 ? 11.979 -10.946 4.795 1.00 66.44 171 LEU A O 1
ATOM 1365 N N . VAL A 1 172 ? 14.041 -10.308 4.180 1.00 69.56 172 VAL A N 1
ATOM 1366 C CA . VAL A 1 172 ? 13.756 -10.152 2.748 1.00 69.56 172 VAL A CA 1
ATOM 1367 C C . VAL A 1 172 ? 13.757 -11.506 2.057 1.00 69.56 172 VAL A C 1
ATOM 1369 O O . VAL A 1 172 ? 12.898 -11.736 1.217 1.00 69.56 172 VAL A O 1
ATOM 1372 N N . GLN A 1 173 ? 14.615 -12.439 2.480 1.00 77.56 173 GLN A N 1
ATOM 1373 C CA . GLN A 1 173 ? 14.555 -13.816 1.990 1.00 77.56 173 GLN A CA 1
ATOM 1374 C C . GLN A 1 173 ? 13.175 -14.441 2.232 1.00 77.56 173 GLN A C 1
ATOM 1376 O O . GLN A 1 173 ? 12.584 -14.972 1.305 1.00 77.56 173 GLN A O 1
ATOM 1381 N N . ARG A 1 174 ? 12.591 -14.269 3.426 1.00 75.50 174 ARG A N 1
ATOM 1382 C CA . ARG A 1 174 ? 11.225 -14.756 3.706 1.00 75.50 174 ARG A CA 1
ATOM 1383 C C . ARG A 1 174 ? 10.169 -14.167 2.773 1.00 75.50 174 ARG A C 1
ATOM 1385 O O . ARG A 1 174 ? 9.204 -14.846 2.451 1.00 75.50 174 ARG A O 1
ATOM 1392 N N . LEU A 1 175 ? 10.331 -12.910 2.365 1.00 72.62 175 LEU A N 1
ATOM 1393 C CA . LEU A 1 175 ? 9.423 -12.266 1.417 1.00 72.62 175 LEU A CA 1
ATOM 1394 C C . LEU A 1 175 ? 9.593 -12.809 0.003 1.00 72.62 175 LEU A C 1
ATOM 1396 O O . LEU A 1 175 ? 8.593 -13.026 -0.670 1.00 72.62 175 LEU A O 1
ATOM 1400 N N . LEU A 1 176 ? 10.835 -13.042 -0.425 1.00 79.19 176 LEU A N 1
ATOM 1401 C CA . LEU A 1 176 ? 11.134 -13.696 -1.700 1.00 79.19 176 LEU A CA 1
ATOM 1402 C C . LEU A 1 176 ? 10.559 -15.118 -1.729 1.00 79.19 176 LEU A C 1
ATOM 1404 O O . LEU A 1 176 ? 9.992 -15.520 -2.735 1.00 79.19 176 LEU A O 1
ATOM 1408 N N . ASP A 1 177 ? 10.635 -15.842 -0.612 1.00 82.50 177 ASP A N 1
ATOM 1409 C CA . ASP A 1 177 ? 10.072 -17.190 -0.488 1.00 82.50 177 ASP A CA 1
ATOM 1410 C C . ASP A 1 177 ? 8.532 -17.171 -0.488 1.00 82.50 177 ASP A C 1
ATOM 1412 O O . ASP A 1 177 ? 7.895 -18.079 -1.019 1.00 82.50 177 ASP A O 1
ATOM 1416 N N . GLN A 1 178 ? 7.923 -16.144 0.115 1.00 79.56 178 GLN A N 1
ATOM 1417 C CA . GLN A 1 178 ? 6.467 -16.008 0.216 1.00 79.56 178 GLN A CA 1
ATOM 1418 C C . GLN A 1 178 ? 5.825 -15.473 -1.072 1.00 79.56 178 GLN A C 1
ATOM 1420 O O . GLN A 1 178 ? 4.691 -15.834 -1.380 1.00 79.56 178 GLN A O 1
ATOM 1425 N N . TYR A 1 179 ? 6.537 -14.624 -1.815 1.00 80.75 179 TYR A N 1
ATOM 1426 C CA . TYR A 1 179 ? 6.054 -13.952 -3.022 1.00 80.75 179 TYR A CA 1
ATOM 1427 C C . TYR A 1 179 ? 7.063 -14.060 -4.185 1.00 80.75 179 TYR A C 1
ATOM 1429 O O . TYR A 1 179 ? 7.477 -13.032 -4.734 1.00 80.75 179 TYR A O 1
ATOM 1437 N N . PRO A 1 180 ? 7.467 -15.281 -4.593 1.00 81.88 180 PRO A N 1
ATOM 1438 C CA . PRO A 1 180 ? 8.540 -15.489 -5.575 1.00 81.88 180 PRO A CA 1
ATOM 1439 C C . PRO A 1 180 ? 8.189 -14.953 -6.969 1.00 81.88 180 PRO A C 1
ATOM 1441 O O . PRO A 1 180 ? 9.066 -14.574 -7.749 1.00 81.88 180 PRO A O 1
ATOM 1444 N N . ASP A 1 181 ? 6.893 -14.890 -7.274 1.00 82.12 181 ASP A N 1
ATOM 1445 C CA . ASP A 1 181 ? 6.397 -14.405 -8.555 1.00 82.12 181 ASP A CA 1
ATOM 1446 C C . ASP A 1 181 ? 6.244 -12.886 -8.601 1.00 82.12 181 ASP A C 1
ATOM 1448 O O . ASP A 1 181 ? 6.261 -12.331 -9.701 1.00 82.12 181 ASP A O 1
ATOM 1452 N N . ASP A 1 182 ? 6.174 -12.215 -7.447 1.00 82.62 182 ASP A N 1
ATOM 1453 C CA . ASP A 1 182 ? 5.858 -10.786 -7.326 1.00 82.62 182 ASP A CA 1
ATOM 1454 C C . ASP A 1 182 ? 7.071 -9.928 -6.924 1.00 82.62 182 ASP A C 1
ATOM 1456 O O . ASP A 1 182 ? 7.117 -8.726 -7.207 1.00 82.62 182 ASP A O 1
ATOM 1460 N N . ILE A 1 183 ? 8.066 -10.538 -6.276 1.00 79.62 183 ILE A N 1
ATOM 1461 C CA . ILE A 1 183 ? 9.292 -9.883 -5.822 1.00 79.62 183 ILE A CA 1
ATOM 1462 C C . ILE A 1 183 ? 10.484 -10.648 -6.371 1.00 79.62 183 ILE A C 1
ATOM 1464 O O . ILE A 1 183 ? 10.603 -11.855 -6.181 1.00 79.62 183 ILE A O 1
ATOM 1468 N N . GLN A 1 184 ? 11.400 -9.935 -7.018 1.00 80.31 184 GLN A N 1
ATOM 1469 C CA . GLN A 1 184 ? 12.657 -10.514 -7.465 1.00 80.31 184 GLN A CA 1
ATOM 1470 C C . GLN A 1 184 ? 13.841 -9.783 -6.856 1.00 80.31 184 GLN A C 1
ATOM 1472 O O . GLN A 1 184 ? 13.841 -8.566 -6.666 1.00 80.31 184 GLN A O 1
ATOM 1477 N N . TYR A 1 185 ? 14.865 -10.571 -6.561 1.00 70.25 185 TYR A N 1
ATOM 1478 C CA . TYR A 1 185 ? 16.168 -10.089 -6.163 1.00 70.25 185 TYR A CA 1
ATOM 1479 C C . TYR A 1 185 ? 17.109 -10.191 -7.355 1.00 70.25 185 TYR A C 1
ATOM 1481 O O . TYR A 1 185 ? 17.188 -11.251 -7.974 1.00 70.25 185 TYR A O 1
ATOM 1489 N N . SER A 1 186 ? 17.806 -9.110 -7.689 1.00 65.25 186 SER A N 1
ATOM 1490 C CA . SER A 1 186 ? 18.809 -9.153 -8.752 1.00 65.25 186 SER A CA 1
ATOM 1491 C C . SER A 1 186 ? 20.125 -8.560 -8.276 1.00 65.25 186 SER A C 1
ATOM 1493 O O . SER A 1 186 ? 20.156 -7.462 -7.710 1.00 65.25 186 SER A O 1
ATOM 1495 N N . ASP A 1 187 ? 21.208 -9.295 -8.521 1.00 53.78 187 ASP A N 1
ATOM 1496 C CA . ASP A 1 187 ? 22.563 -8.857 -8.202 1.00 53.78 187 ASP A CA 1
ATOM 1497 C C . ASP A 1 187 ? 22.860 -7.527 -8.904 1.00 53.78 187 ASP A C 1
ATOM 1499 O O . ASP A 1 187 ? 22.756 -7.406 -10.123 1.00 53.78 187 ASP A O 1
ATOM 1503 N N . GLY A 1 188 ? 23.184 -6.500 -8.114 1.00 57.69 188 GLY A N 1
ATOM 1504 C CA . GLY A 1 188 ? 23.549 -5.169 -8.610 1.00 57.69 188 GLY A CA 1
ATOM 1505 C C . GLY A 1 188 ? 22.388 -4.252 -9.023 1.00 57.69 188 GLY A C 1
ATOM 1506 O O . GLY A 1 188 ? 22.635 -3.097 -9.358 1.00 57.69 188 GLY A O 1
ATOM 1507 N N . SER A 1 189 ? 21.133 -4.712 -8.980 1.00 59.88 189 SER A N 1
ATOM 1508 C CA . SER A 1 189 ? 19.945 -3.876 -9.274 1.00 59.88 189 SER A CA 1
ATOM 1509 C C . SER A 1 189 ? 19.010 -3.688 -8.094 1.00 59.88 189 SER A C 1
ATOM 1511 O O . SER A 1 189 ? 18.050 -2.921 -8.190 1.00 59.88 189 SER A O 1
ATOM 1513 N N . GLY A 1 190 ? 19.259 -4.419 -7.009 1.00 72.50 190 GLY A N 1
ATOM 1514 C CA . GLY A 1 190 ? 18.407 -4.378 -5.841 1.00 72.50 190 GLY A CA 1
ATOM 1515 C C . GLY A 1 190 ? 17.087 -5.128 -6.036 1.00 72.50 190 GLY A C 1
ATOM 1516 O O . GLY A 1 190 ? 16.994 -6.098 -6.798 1.00 72.50 190 GLY A O 1
ATOM 1517 N N . LEU A 1 191 ? 16.067 -4.689 -5.302 1.00 80.44 191 LEU A N 1
ATOM 1518 C CA . LEU A 1 191 ? 14.729 -5.273 -5.305 1.00 80.44 191 LEU A CA 1
ATOM 1519 C C . LEU A 1 191 ? 13.949 -4.842 -6.537 1.00 80.44 191 LEU A C 1
ATOM 1521 O O . LEU A 1 191 ? 13.653 -3.658 -6.716 1.00 80.44 191 LEU A O 1
ATOM 1525 N N . VAL A 1 192 ? 13.549 -5.823 -7.333 1.00 84.56 192 VAL A N 1
ATOM 1526 C CA . VAL A 1 192 ? 12.633 -5.633 -8.450 1.00 84.56 192 VAL A CA 1
ATOM 1527 C C . VAL A 1 192 ? 11.226 -5.959 -7.974 1.00 84.56 192 VAL A C 1
ATOM 1529 O O . VAL A 1 192 ? 10.925 -7.095 -7.602 1.00 84.56 192 VAL A O 1
ATOM 1532 N N . VAL A 1 193 ? 10.364 -4.946 -7.972 1.00 85.50 193 VAL A N 1
ATOM 1533 C CA . VAL A 1 193 ? 8.956 -5.090 -7.603 1.00 85.50 193 VAL A CA 1
ATOM 1534 C C . VAL A 1 193 ? 8.130 -5.233 -8.868 1.00 85.50 193 VAL A C 1
ATOM 1536 O O . VAL A 1 193 ? 8.138 -4.348 -9.724 1.00 85.50 193 VAL A O 1
ATOM 1539 N N . LYS A 1 194 ? 7.376 -6.327 -8.981 1.00 85.75 194 LYS A N 1
ATOM 1540 C CA . LYS A 1 194 ? 6.433 -6.485 -10.085 1.00 85.75 194 LYS A CA 1
ATOM 1541 C C . LYS A 1 194 ? 5.096 -5.812 -9.766 1.00 85.75 194 LYS A C 1
ATOM 1543 O O . LYS A 1 194 ? 4.671 -5.811 -8.610 1.00 85.75 194 LYS A O 1
ATOM 1548 N N . PRO A 1 195 ? 4.374 -5.329 -10.791 1.00 81.88 195 PRO A N 1
ATOM 1549 C CA . PRO A 1 195 ? 3.040 -4.747 -10.628 1.00 81.88 195 PRO A CA 1
ATOM 1550 C C . PRO A 1 195 ? 2.046 -5.632 -9.866 1.00 81.88 195 PRO A C 1
ATOM 1552 O O . PRO A 1 195 ? 1.216 -5.129 -9.109 1.00 81.88 195 PRO A O 1
ATOM 1555 N N . ALA A 1 196 ? 2.142 -6.953 -10.050 1.00 85.94 196 ALA A N 1
ATOM 1556 C CA . ALA A 1 196 ? 1.288 -7.930 -9.382 1.00 85.94 196 ALA A CA 1
ATOM 1557 C C . ALA A 1 196 ? 1.379 -7.837 -7.848 1.00 85.94 196 ALA A C 1
ATOM 1559 O O . ALA A 1 196 ? 0.350 -7.942 -7.178 1.00 85.94 196 ALA A O 1
ATOM 1560 N N . LEU A 1 197 ? 2.555 -7.487 -7.304 1.00 87.06 197 LEU A N 1
ATOM 1561 C CA . LEU A 1 197 ? 2.741 -7.299 -5.867 1.00 87.06 197 LEU A CA 1
ATOM 1562 C C . LEU A 1 197 ? 1.788 -6.247 -5.299 1.00 87.06 197 LEU A C 1
ATOM 1564 O O . LEU A 1 197 ? 1.249 -6.442 -4.215 1.00 87.06 197 LEU A O 1
ATOM 1568 N N . ILE A 1 198 ? 1.577 -5.134 -6.011 1.00 88.50 198 ILE A N 1
ATOM 1569 C CA . ILE A 1 198 ? 0.717 -4.042 -5.534 1.00 88.50 198 ILE A CA 1
ATOM 1570 C C . ILE A 1 198 ? -0.732 -4.502 -5.437 1.00 88.50 198 ILE A C 1
ATOM 1572 O O . ILE A 1 198 ? -1.427 -4.165 -4.481 1.00 88.50 198 ILE A O 1
ATOM 1576 N N . VAL A 1 199 ? -1.187 -5.299 -6.404 1.00 88.75 199 VAL A N 1
ATOM 1577 C CA . VAL A 1 199 ? -2.550 -5.835 -6.416 1.00 88.75 199 VAL A CA 1
ATOM 1578 C C . VAL A 1 199 ? -2.748 -6.806 -5.253 1.00 88.75 199 VAL A C 1
ATOM 1580 O O . VAL A 1 199 ? -3.706 -6.644 -4.494 1.00 88.75 199 VAL A O 1
ATOM 1583 N N . THR A 1 200 ? -1.819 -7.750 -5.067 1.00 89.81 200 THR A N 1
ATOM 1584 C CA . THR A 1 200 ? -1.827 -8.705 -3.947 1.00 89.81 200 THR A CA 1
ATOM 1585 C C . THR A 1 200 ? -1.751 -7.982 -2.603 1.00 89.81 200 THR A C 1
ATOM 1587 O O . THR A 1 200 ? -2.512 -8.282 -1.683 1.00 89.81 200 THR A O 1
ATOM 1590 N N . PHE A 1 201 ? -0.900 -6.961 -2.499 1.00 92.38 201 PHE A N 1
ATOM 1591 C CA . PHE A 1 201 ? -0.751 -6.179 -1.280 1.00 92.38 201 PHE A CA 1
ATOM 1592 C C . PHE A 1 201 ? -2.022 -5.395 -0.944 1.00 92.38 201 PHE A C 1
ATOM 1594 O O . PHE A 1 201 ? -2.508 -5.445 0.186 1.00 92.38 201 PHE A O 1
ATOM 1601 N N . ALA A 1 202 ? -2.598 -4.696 -1.923 1.00 93.56 202 ALA A N 1
ATOM 1602 C CA . ALA A 1 202 ? -3.846 -3.969 -1.734 1.00 93.56 202 ALA A CA 1
ATOM 1603 C C . ALA A 1 202 ? -4.987 -4.909 -1.310 1.00 93.56 202 ALA A C 1
ATOM 1605 O O . ALA A 1 202 ? -5.821 -4.515 -0.502 1.00 93.56 202 ALA A O 1
ATOM 1606 N N . ALA A 1 203 ? -5.024 -6.147 -1.818 1.00 93.31 203 ALA A N 1
ATOM 1607 C CA . ALA A 1 203 ? -5.975 -7.170 -1.378 1.00 93.31 203 ALA A CA 1
ATOM 1608 C C . ALA A 1 203 ? -5.755 -7.588 0.085 1.00 93.31 203 ALA A C 1
ATOM 1610 O O . ALA A 1 203 ? -6.692 -7.517 0.872 1.00 93.31 203 ALA A O 1
ATOM 1611 N N . ALA A 1 204 ? -4.520 -7.905 0.492 1.00 94.12 204 ALA A N 1
ATOM 1612 C CA . ALA A 1 204 ? -4.215 -8.246 1.888 1.00 94.12 204 ALA A CA 1
ATOM 1613 C C . ALA A 1 204 ? -4.583 -7.111 2.868 1.00 94.12 204 ALA A C 1
ATOM 1615 O O . ALA A 1 204 ? -5.066 -7.344 3.978 1.00 94.12 204 ALA A O 1
ATOM 1616 N N . CYS A 1 205 ? -4.374 -5.866 2.441 1.00 96.50 205 CYS A N 1
ATOM 1617 C CA . CYS A 1 205 ? -4.780 -4.676 3.174 1.00 96.50 205 CYS A CA 1
ATOM 1618 C C . CYS A 1 205 ? -6.299 -4.522 3.281 1.00 96.50 205 CYS A C 1
ATOM 1620 O O . CYS A 1 205 ? -6.796 -4.165 4.351 1.00 96.50 205 CYS A O 1
ATOM 1622 N N . GLU A 1 206 ? -7.024 -4.778 2.191 1.00 97.06 206 GLU A N 1
ATOM 1623 C CA . GLU A 1 206 ? -8.487 -4.778 2.182 1.00 97.06 206 GLU A CA 1
ATOM 1624 C C . GLU A 1 206 ? -9.025 -5.845 3.135 1.00 97.06 206 GLU A C 1
ATOM 1626 O O . GLU A 1 206 ? -9.816 -5.510 4.011 1.00 97.06 206 GLU A O 1
ATOM 1631 N N . ASP A 1 207 ? -8.522 -7.078 3.064 1.00 97.56 207 ASP A N 1
ATOM 1632 C CA . ASP A 1 207 ? -8.952 -8.180 3.931 1.00 97.56 207 ASP A CA 1
ATOM 1633 C C . ASP A 1 207 ? -8.777 -7.850 5.421 1.00 97.56 207 ASP A C 1
ATOM 1635 O O . ASP A 1 207 ? -9.684 -8.067 6.231 1.00 97.56 207 ASP A O 1
ATOM 1639 N N . LEU A 1 208 ? -7.626 -7.277 5.799 1.00 98.38 208 LEU A N 1
ATOM 1640 C CA . LEU A 1 208 ? -7.386 -6.833 7.172 1.00 98.38 208 LEU A CA 1
ATOM 1641 C C . LEU A 1 208 ? -8.374 -5.736 7.590 1.00 98.38 208 LEU A C 1
ATOM 1643 O O . LEU A 1 208 ? -8.955 -5.807 8.676 1.00 98.38 208 LEU A O 1
ATOM 1647 N N . LEU A 1 209 ? -8.551 -4.708 6.758 1.00 98.25 209 LEU A N 1
ATOM 1648 C CA . LEU A 1 209 ? -9.424 -3.581 7.075 1.00 98.25 209 LEU A CA 1
ATOM 1649 C C . LEU A 1 209 ? -10.892 -4.010 7.153 1.00 98.25 209 LEU A C 1
ATOM 1651 O O . LEU A 1 209 ? -11.577 -3.625 8.096 1.00 98.25 209 LEU A O 1
ATOM 1655 N N . GLU A 1 210 ? -11.366 -4.851 6.237 1.00 98.19 210 GLU A N 1
ATOM 1656 C CA . GLU A 1 210 ? -12.725 -5.396 6.254 1.00 98.19 210 GLU A CA 1
ATOM 1657 C C . GLU A 1 210 ? -12.984 -6.239 7.502 1.00 98.19 210 GLU A C 1
ATOM 1659 O O . GLU A 1 210 ? -14.027 -6.079 8.140 1.00 98.19 210 GLU A O 1
ATOM 1664 N N . ALA A 1 211 ? -12.019 -7.060 7.930 1.00 98.50 211 ALA A N 1
ATOM 1665 C CA . ALA A 1 211 ? -12.127 -7.784 9.193 1.00 98.50 211 ALA A CA 1
ATOM 1666 C C . ALA A 1 211 ? -12.245 -6.823 10.390 1.00 98.50 211 ALA A C 1
ATOM 1668 O O . ALA A 1 211 ? -13.094 -7.018 11.265 1.00 98.50 211 ALA A O 1
ATOM 1669 N N . VAL A 1 212 ? -11.438 -5.754 10.416 1.00 98.44 212 VAL A N 1
ATOM 1670 C CA . VAL A 1 212 ? -11.504 -4.719 11.461 1.00 98.44 212 VAL A CA 1
ATOM 1671 C C . VAL A 1 212 ? -12.859 -4.013 11.448 1.00 98.44 212 VAL A C 1
ATOM 1673 O O . VAL A 1 212 ? -13.472 -3.870 12.506 1.00 98.44 212 VAL A O 1
ATOM 1676 N N . PHE A 1 213 ? -13.363 -3.606 10.281 1.00 98.31 213 PHE A N 1
ATOM 1677 C CA . PHE A 1 213 ? -14.651 -2.921 10.160 1.00 98.31 213 PHE A CA 1
ATOM 1678 C C . PHE A 1 213 ? -15.820 -3.815 10.552 1.00 98.31 213 PHE A C 1
ATOM 1680 O O . PHE A 1 213 ? -16.699 -3.354 11.275 1.00 98.31 213 PHE A O 1
ATOM 1687 N N . ALA A 1 214 ? -15.817 -5.086 10.150 1.00 98.12 214 ALA A N 1
ATOM 1688 C CA . ALA A 1 214 ? -16.861 -6.033 10.524 1.00 98.12 214 ALA A CA 1
ATOM 1689 C C . ALA A 1 214 ? -16.947 -6.202 12.050 1.00 98.12 214 ALA A C 1
ATOM 1691 O O . ALA A 1 214 ? -18.031 -6.113 12.629 1.00 98.12 214 ALA A O 1
ATOM 1692 N N . LYS A 1 215 ? -15.802 -6.383 12.725 1.00 98.12 215 LYS A N 1
ATOM 1693 C CA . LYS A 1 215 ? -15.759 -6.510 14.190 1.00 98.12 215 LYS A CA 1
ATOM 1694 C C . LYS A 1 215 ? -16.092 -5.201 14.900 1.00 98.12 215 LYS A C 1
ATOM 1696 O O . LYS A 1 215 ? -16.785 -5.224 15.913 1.00 98.12 215 LYS A O 1
ATOM 1701 N N . TRP A 1 216 ? -15.639 -4.065 14.371 1.00 96.94 216 TRP A N 1
ATOM 1702 C CA . TRP A 1 216 ? -15.960 -2.759 14.941 1.00 96.94 216 TRP A CA 1
ATOM 1703 C C . TRP A 1 216 ? -17.452 -2.442 14.815 1.00 96.94 216 TRP A C 1
ATOM 1705 O O . TRP A 1 216 ? -18.074 -2.022 15.786 1.00 96.94 216 TRP A O 1
ATOM 1715 N N . LEU A 1 217 ? -18.054 -2.706 13.657 1.00 96.12 217 LEU A N 1
ATOM 1716 C CA . LEU A 1 217 ? -19.483 -2.510 13.449 1.00 96.12 217 LEU A CA 1
ATOM 1717 C C . LEU A 1 217 ? -20.304 -3.371 14.417 1.00 96.12 217 LEU A C 1
ATOM 1719 O O . LEU A 1 217 ? -21.185 -2.841 15.089 1.00 96.12 217 LEU A O 1
ATOM 1723 N N . ALA A 1 218 ? -19.952 -4.652 14.565 1.00 95.50 218 ALA A N 1
ATOM 1724 C CA . ALA A 1 218 ? -20.604 -5.550 15.518 1.00 95.50 218 ALA A CA 1
ATOM 1725 C C . ALA A 1 218 ? -20.489 -5.053 16.974 1.00 95.50 218 ALA A C 1
ATOM 1727 O O . ALA A 1 218 ? -21.453 -5.146 17.734 1.00 95.50 218 ALA A O 1
ATOM 1728 N N . LEU A 1 219 ? -19.338 -4.484 17.358 1.00 93.88 219 LEU A N 1
ATOM 1729 C CA . LEU A 1 219 ? -19.138 -3.874 18.677 1.00 93.88 219 LEU A CA 1
ATOM 1730 C C . LEU A 1 219 ? -20.050 -2.655 18.897 1.00 93.88 219 LEU A C 1
ATOM 1732 O O . LEU A 1 219 ? -20.590 -2.474 19.989 1.00 93.88 219 LEU A O 1
ATOM 1736 N N . GLU A 1 220 ? -20.220 -1.795 17.892 1.00 93.12 220 GLU A N 1
ATOM 1737 C CA . GLU A 1 220 ? -21.124 -0.646 18.021 1.00 93.12 220 GLU A CA 1
ATOM 1738 C C . GLU A 1 220 ? -22.596 -1.080 18.037 1.00 93.12 220 GLU A C 1
ATOM 1740 O O . GLU A 1 220 ? -23.391 -0.525 18.795 1.00 93.12 220 GLU A O 1
ATOM 1745 N N . GLU A 1 221 ? -22.961 -2.116 17.280 1.00 91.56 221 GLU A N 1
ATOM 1746 C CA . GLU A 1 221 ? -24.310 -2.688 17.284 1.00 91.56 221 GLU A CA 1
ATOM 1747 C C . GLU A 1 221 ? -24.639 -3.361 18.625 1.00 91.56 221 GLU A C 1
ATOM 1749 O O . GLU A 1 221 ? -25.726 -3.147 19.167 1.00 91.56 221 GLU A O 1
ATOM 1754 N N . SER A 1 222 ? -23.696 -4.073 19.253 1.00 91.19 222 SER A N 1
ATOM 1755 C CA . SER A 1 222 ? -23.926 -4.685 20.570 1.00 91.19 222 SER A CA 1
ATOM 1756 C C . SER A 1 222 ? -24.169 -3.651 21.675 1.00 91.19 222 SER A C 1
ATOM 1758 O O . SER A 1 222 ? -24.842 -3.941 22.660 1.00 91.19 222 SER A O 1
ATOM 1760 N N . ARG A 1 223 ? -23.664 -2.421 21.510 1.00 87.88 223 ARG A N 1
ATOM 1761 C CA . ARG A 1 223 ? -23.922 -1.293 22.423 1.00 87.88 223 ARG A CA 1
ATOM 1762 C C . ARG A 1 223 ? -25.312 -0.670 22.242 1.00 87.88 223 ARG A C 1
ATOM 1764 O O . ARG A 1 223 ? -25.716 0.132 23.080 1.00 87.88 223 ARG A O 1
ATOM 1771 N N . THR A 1 224 ? -26.038 -1.012 21.172 1.00 76.88 224 THR A N 1
ATOM 1772 C CA . THR A 1 224 ? -27.415 -0.540 20.906 1.00 76.88 224 THR A CA 1
ATOM 1773 C C . THR A 1 224 ? -28.516 -1.479 21.377 1.00 76.88 224 THR A C 1
ATOM 1775 O O . THR A 1 224 ? -29.689 -1.143 21.211 1.00 76.88 224 THR A O 1
ATOM 1778 N N . GLY A 1 225 ? -28.169 -2.635 21.955 1.00 68.50 225 GLY A N 1
ATOM 1779 C CA . GLY A 1 225 ? -29.155 -3.591 22.460 1.00 68.50 225 GLY A CA 1
ATOM 1780 C C . GLY A 1 225 ? -30.158 -2.935 23.424 1.00 68.50 225 GLY A C 1
ATOM 1781 O O . GLY A 1 225 ? -29.794 -1.977 24.114 1.00 68.50 225 GLY A O 1
ATOM 1782 N N . PRO A 1 226 ? -31.422 -3.407 23.456 1.00 53.88 226 PRO A N 1
ATOM 1783 C CA . PRO A 1 226 ? -32.475 -2.781 24.244 1.00 53.88 226 PRO A CA 1
ATOM 1784 C C . PRO A 1 226 ? -32.026 -2.675 25.700 1.00 53.88 226 PRO A C 1
ATOM 1786 O O . PRO A 1 226 ? -31.674 -3.678 26.318 1.00 53.88 226 PRO A O 1
ATOM 1789 N N . SER A 1 227 ? -32.007 -1.449 26.229 1.00 50.50 227 SER A N 1
ATOM 1790 C CA . SER A 1 227 ? -31.891 -1.229 27.667 1.00 50.50 227 SER A CA 1
ATOM 1791 C C . SER A 1 227 ? -33.080 -1.929 28.320 1.00 50.50 227 SER A C 1
ATOM 1793 O O . SER A 1 227 ? -34.212 -1.477 28.148 1.00 50.50 227 SER A O 1
ATOM 1795 N N . VAL A 1 228 ? -32.823 -3.072 28.956 1.00 46.66 228 VAL A N 1
ATOM 1796 C CA . VAL A 1 228 ? -33.781 -3.747 29.840 1.00 46.66 228 VAL A CA 1
ATOM 1797 C C . VAL A 1 228 ? -33.972 -2.895 31.086 1.00 46.66 228 VAL A C 1
ATOM 1799 O O . VAL A 1 228 ? -32.946 -2.390 31.600 1.00 46.66 228 VAL A O 1
#